Protein AF-A0A524A596-F1 (afdb_monomer_lite)

pLDDT: mean 74.84, std 16.74, range [33.5, 96.38]

Structure (mmCIF, N/CA/C/O backbone):
data_AF-A0A524A596-F1
#
_entry.id   AF-A0A524A596-F1
#
loop_
_atom_site.group_PDB
_atom_site.id
_atom_site.type_symbol
_atom_site.label_atom_id
_atom_site.label_alt_id
_atom_site.label_comp_id
_atom_site.label_asym_id
_atom_site.label_entity_id
_atom_site.label_seq_id
_atom_site.pdbx_PDB_ins_code
_atom_site.Cartn_x
_atom_site.Cartn_y
_atom_site.Cartn_z
_atom_site.occupancy
_atom_site.B_iso_or_equiv
_atom_site.auth_seq_id
_atom_site.auth_comp_id
_atom_site.auth_asym_id
_atom_site.auth_atom_id
_atom_site.pdbx_PDB_model_num
ATOM 1 N N . MET A 1 1 ? -16.974 -1.132 33.648 1.00 41.03 1 MET A N 1
ATOM 2 C CA . MET A 1 1 ? -16.640 -2.127 32.610 1.00 41.03 1 MET A CA 1
ATOM 3 C C . MET A 1 1 ? -16.505 -1.310 31.350 1.00 41.03 1 MET A C 1
ATOM 5 O O . MET A 1 1 ? -17.530 -0.871 30.839 1.00 41.03 1 MET A O 1
ATOM 9 N N . ASP A 1 2 ? -15.278 -0.965 30.970 1.00 55.78 2 ASP A N 1
ATOM 10 C CA . ASP A 1 2 ? -15.064 -0.046 29.853 1.00 55.78 2 ASP A CA 1
ATOM 11 C C . ASP A 1 2 ? -15.614 -0.683 28.584 1.00 55.78 2 ASP A C 1
ATOM 13 O O . ASP A 1 2 ? -15.343 -1.848 28.276 1.00 55.78 2 ASP A O 1
ATOM 17 N N . LYS A 1 3 ? -16.485 0.057 27.897 1.00 59.03 3 LYS A N 1
ATOM 18 C CA . LYS A 1 3 ? -16.998 -0.361 26.597 1.00 59.03 3 LYS A CA 1
ATOM 19 C C . LYS A 1 3 ? -15.804 -0.550 25.670 1.00 59.03 3 LYS A C 1
ATOM 21 O O . LYS A 1 3 ? -14.926 0.306 25.610 1.00 59.03 3 LYS A O 1
ATOM 26 N N . ALA A 1 4 ? -15.797 -1.653 24.927 1.00 63.72 4 ALA A N 1
ATOM 27 C CA . ALA A 1 4 ? -14.858 -1.819 23.830 1.00 63.72 4 ALA A CA 1
ATOM 28 C C . ALA A 1 4 ? -15.014 -0.628 22.872 1.00 63.72 4 ALA A C 1
ATOM 30 O O . ALA A 1 4 ? -16.099 -0.410 22.330 1.00 63.72 4 ALA A O 1
ATOM 31 N N . LYS A 1 5 ? -13.949 0.159 22.714 1.00 69.62 5 LYS A N 1
ATOM 32 C CA . LYS A 1 5 ? -13.883 1.256 21.748 1.00 69.62 5 LYS A CA 1
ATOM 33 C C . LYS A 1 5 ? -13.316 0.718 20.439 1.00 69.62 5 LYS A C 1
ATOM 35 O O . LYS A 1 5 ? -12.355 -0.050 20.453 1.00 69.62 5 LYS A O 1
ATOM 40 N N . ALA A 1 6 ? -13.907 1.113 19.316 1.00 78.69 6 ALA A N 1
ATOM 41 C CA . ALA A 1 6 ? -13.330 0.829 18.009 1.00 78.69 6 ALA A CA 1
ATOM 42 C C . ALA A 1 6 ? -12.032 1.632 17.842 1.00 78.69 6 ALA A C 1
ATOM 44 O O . ALA A 1 6 ? -12.002 2.818 18.158 1.00 78.69 6 ALA A O 1
ATOM 45 N N . LEU A 1 7 ? -10.963 0.999 17.360 1.00 84.38 7 LEU A N 1
ATOM 46 C CA . LEU A 1 7 ? -9.745 1.702 16.964 1.00 84.38 7 LEU A CA 1
ATOM 47 C C . LEU A 1 7 ? -9.787 1.902 15.453 1.00 84.38 7 LEU A C 1
ATOM 49 O O . LEU A 1 7 ? -9.818 0.931 14.700 1.00 84.38 7 LEU A O 1
ATOM 53 N N . ASN A 1 8 ? -9.771 3.157 15.026 1.00 83.44 8 ASN A N 1
ATOM 54 C CA . ASN A 1 8 ? -9.680 3.546 13.626 1.00 83.44 8 ASN A CA 1
ATOM 55 C C . ASN A 1 8 ? -8.350 4.256 13.400 1.00 83.44 8 ASN A C 1
ATOM 57 O O . ASN A 1 8 ? -7.882 4.987 14.269 1.00 83.44 8 ASN A O 1
ATOM 61 N N . TYR A 1 9 ? -7.743 4.074 12.235 1.00 89.38 9 TYR A N 1
ATOM 62 C CA . TYR A 1 9 ? -6.543 4.809 11.868 1.00 89.38 9 TYR A CA 1
ATOM 63 C C . TYR A 1 9 ? -6.614 5.258 10.415 1.00 89.38 9 TYR A C 1
ATOM 65 O O . TYR A 1 9 ? -7.192 4.585 9.561 1.00 89.38 9 TYR A O 1
ATOM 73 N N . HIS A 1 10 ? -6.022 6.411 10.145 1.00 87.50 10 HIS A N 1
ATOM 74 C CA . HIS A 1 10 ? -5.923 6.997 8.823 1.00 87.50 10 HIS A CA 1
ATOM 75 C C . HIS A 1 10 ? -4.534 7.601 8.675 1.00 87.50 10 HIS A C 1
ATOM 77 O O . HIS A 1 10 ? -4.133 8.417 9.494 1.00 87.50 10 HIS A O 1
ATOM 83 N N . TYR A 1 11 ? -3.793 7.174 7.659 1.00 89.81 11 TYR A N 1
ATOM 84 C CA . TYR A 1 11 ? -2.508 7.773 7.330 1.00 89.81 11 TYR A CA 1
ATOM 85 C C . TYR A 1 11 ? -2.680 8.653 6.098 1.00 89.81 11 TYR A C 1
ATOM 87 O O . TYR A 1 11 ? -2.938 8.134 5.006 1.00 89.81 11 TYR A O 1
ATOM 95 N N . ASP A 1 12 ? -2.546 9.957 6.306 1.00 86.94 12 ASP A N 1
ATOM 96 C CA . ASP A 1 12 ? -2.444 10.951 5.252 1.00 86.94 12 ASP A CA 1
ATOM 97 C C . ASP A 1 12 ? -0.991 11.004 4.771 1.00 86.94 12 ASP A C 1
ATOM 99 O O . ASP A 1 12 ? -0.079 11.328 5.530 1.00 86.94 12 ASP A O 1
ATOM 103 N N . ARG A 1 13 ? -0.766 10.623 3.511 1.00 83.12 13 ARG A N 1
ATOM 104 C CA . ARG A 1 13 ? 0.578 10.610 2.918 1.00 83.12 13 ARG A CA 1
ATOM 105 C C . ARG A 1 13 ? 1.025 11.963 2.405 1.00 83.12 13 ARG A C 1
ATOM 107 O O . ARG A 1 13 ? 2.225 12.137 2.239 1.00 83.12 13 ARG A O 1
ATOM 114 N N . GLU A 1 14 ? 0.090 12.847 2.081 1.00 80.50 14 GLU A N 1
ATOM 115 C CA . GLU A 1 14 ? 0.419 14.161 1.528 1.00 80.50 14 GLU A CA 1
ATOM 116 C C . GLU A 1 14 ? 0.985 15.045 2.636 1.00 80.50 14 GLU A C 1
ATOM 118 O O . GLU A 1 14 ? 2.025 15.671 2.458 1.00 80.50 14 GLU A O 1
ATOM 123 N N . GLU A 1 15 ? 0.362 14.984 3.811 1.00 78.12 15 GLU A N 1
ATOM 124 C CA . GLU A 1 15 ? 0.800 15.730 4.992 1.00 78.12 15 GLU A CA 1
ATOM 125 C C . GLU A 1 15 ? 1.799 14.944 5.868 1.00 78.12 15 GLU A C 1
ATOM 127 O O . GLU A 1 15 ? 2.353 15.482 6.822 1.00 78.12 15 GLU A O 1
ATOM 132 N N . ASP A 1 16 ? 2.032 13.663 5.560 1.00 86.06 16 ASP A N 1
ATOM 133 C CA . ASP A 1 16 ? 2.790 12.705 6.379 1.00 86.06 16 ASP A CA 1
ATOM 134 C C . ASP A 1 16 ? 2.289 12.600 7.835 1.00 86.06 16 ASP A C 1
ATOM 136 O O . ASP A 1 16 ? 3.056 12.592 8.805 1.00 86.06 16 ASP A O 1
ATOM 140 N N . ILE A 1 17 ? 0.965 12.495 7.989 1.00 87.88 17 ILE A N 1
ATOM 141 C CA . ILE A 1 17 ? 0.283 12.486 9.286 1.00 87.88 17 ILE A CA 1
ATOM 142 C C . ILE A 1 17 ? -0.484 11.181 9.498 1.00 87.88 17 ILE A C 1
ATOM 144 O O . ILE A 1 17 ? -1.406 10.839 8.756 1.00 87.88 17 ILE A O 1
ATOM 148 N N . LEU A 1 18 ? -0.168 10.462 10.577 1.00 88.75 18 LEU A N 1
ATOM 149 C CA . LEU A 1 18 ? -0.969 9.334 11.054 1.00 88.75 18 LEU A CA 1
ATOM 150 C C . LEU A 1 18 ? -1.982 9.803 12.102 1.00 88.75 18 LEU A C 1
ATOM 152 O O . LEU A 1 18 ? -1.609 10.202 13.201 1.00 88.75 18 LEU A O 1
ATOM 156 N N . TYR A 1 19 ? -3.265 9.650 11.800 1.00 86.38 19 TYR A N 1
ATOM 157 C CA . TYR A 1 19 ? -4.377 9.808 12.730 1.00 86.38 19 TYR A CA 1
ATOM 158 C C . TYR A 1 19 ? -4.774 8.452 13.311 1.00 86.38 19 TYR A C 1
ATOM 160 O O . TYR A 1 19 ? -5.035 7.505 12.570 1.00 86.38 19 TYR A O 1
ATOM 168 N N . VAL A 1 20 ? -4.891 8.363 14.632 1.00 90.12 20 VAL A N 1
ATOM 169 C CA . VAL A 1 20 ? -5.440 7.198 15.339 1.00 90.12 20 VAL A CA 1
ATOM 170 C C . VAL A 1 20 ? -6.583 7.662 16.225 1.00 90.12 20 VAL A C 1
ATOM 172 O O . VAL A 1 20 ? -6.391 8.527 17.075 1.00 90.12 20 VAL A O 1
ATOM 175 N N . THR A 1 21 ? -7.775 7.111 16.030 1.00 87.25 21 THR A N 1
ATOM 176 C CA . THR A 1 21 ? -9.010 7.437 16.756 1.00 87.25 21 THR A CA 1
ATOM 177 C C . THR A 1 21 ? -9.469 6.230 17.576 1.00 87.25 21 THR A C 1
ATOM 179 O O . THR A 1 21 ? -9.399 5.092 17.114 1.00 87.25 21 THR A O 1
ATOM 182 N N . LEU A 1 22 ? -9.950 6.483 18.790 1.00 86.19 22 LEU A N 1
ATOM 183 C CA . LEU A 1 22 ? -10.458 5.512 19.753 1.00 86.19 22 LEU A CA 1
ATOM 184 C C . LEU A 1 22 ? -11.923 5.841 20.078 1.00 86.19 22 LEU A C 1
ATOM 186 O O . LEU A 1 22 ? -12.212 6.751 20.853 1.00 86.19 22 LEU A O 1
ATOM 190 N N . GLY A 1 23 ? -12.845 5.060 19.522 1.00 80.19 23 GLY A N 1
ATOM 191 C CA . GLY A 1 23 ? -14.287 5.274 19.624 1.00 80.19 23 GLY A CA 1
ATOM 192 C C . GLY A 1 23 ? -14.811 6.274 18.592 1.00 80.19 23 GLY A C 1
ATOM 193 O O . GLY A 1 23 ? -14.157 6.535 17.584 1.00 80.19 23 GLY A O 1
ATOM 194 N N . ASP A 1 24 ? -15.993 6.818 18.869 1.00 67.75 24 ASP A N 1
ATOM 195 C CA . ASP A 1 24 ? -16.779 7.636 17.934 1.00 67.75 24 ASP A CA 1
ATOM 196 C C . ASP A 1 24 ? -16.845 9.117 18.365 1.00 67.75 24 ASP A C 1
ATOM 198 O O . ASP A 1 24 ? -17.850 9.783 18.141 1.00 67.75 24 ASP A O 1
ATOM 202 N N . SER A 1 25 ? -15.829 9.631 19.070 1.00 66.50 25 SER A N 1
ATOM 203 C CA . SER A 1 25 ? -15.899 11.001 19.600 1.00 66.50 25 SER A CA 1
ATOM 204 C C . SER A 1 25 ? -15.676 12.046 18.502 1.00 66.50 25 SER A C 1
ATOM 206 O O . SER A 1 25 ? -14.584 12.158 17.940 1.00 66.50 25 SER A O 1
ATOM 208 N N . ASP A 1 26 ? -16.724 12.828 18.235 1.00 59.44 26 ASP A N 1
ATOM 209 C CA . ASP A 1 26 ? -16.731 13.955 17.294 1.00 59.44 26 ASP A CA 1
ATOM 210 C C . ASP A 1 26 ? -16.177 15.256 17.914 1.00 59.44 26 ASP A C 1
ATOM 212 O O . ASP A 1 26 ? -15.970 16.244 17.209 1.00 59.44 26 ASP A O 1
ATOM 216 N N . SER A 1 27 ? -15.939 15.282 19.232 1.00 58.75 27 SER A N 1
ATOM 217 C CA . SER A 1 27 ? -15.466 16.459 19.973 1.00 58.75 27 SER A CA 1
ATOM 218 C C . SER A 1 27 ? -14.185 16.136 20.728 1.00 58.75 27 SER A C 1
ATOM 220 O O . SER A 1 27 ? -14.201 15.409 21.714 1.00 58.75 27 SER A O 1
ATOM 222 N N . ALA A 1 28 ? -13.063 16.700 20.282 1.00 73.88 28 ALA A N 1
ATOM 223 C CA . ALA A 1 28 ? -11.774 16.453 20.910 1.00 73.88 28 ALA A CA 1
ATOM 224 C C . ALA A 1 28 ? -10.944 17.729 21.054 1.00 73.88 28 ALA A C 1
ATOM 226 O O . ALA A 1 28 ? -10.767 18.488 20.100 1.00 73.88 28 ALA A O 1
ATOM 227 N N . LEU A 1 29 ? -10.379 17.924 22.243 1.00 74.75 29 LEU A N 1
ATOM 228 C CA . LEU A 1 29 ? -9.294 18.865 22.484 1.00 74.75 29 LEU A CA 1
ATOM 229 C C . LEU A 1 29 ? -7.967 18.199 22.126 1.00 74.75 29 LEU A C 1
ATOM 231 O O . LEU A 1 29 ? -7.702 17.067 22.525 1.00 74.75 29 LEU A O 1
ATOM 235 N N . CYS A 1 30 ? -7.134 18.907 21.369 1.00 77.81 30 CYS A N 1
ATOM 236 C CA . CYS A 1 30 ? -5.835 18.420 20.923 1.00 77.81 30 CYS A CA 1
ATOM 237 C C . CYS A 1 30 ? -4.724 19.018 21.793 1.00 77.81 30 CYS A C 1
ATOM 239 O O . CYS A 1 30 ? -4.645 20.237 21.940 1.00 77.81 30 CYS A O 1
ATOM 241 N N . ILE A 1 31 ? -3.873 18.164 22.357 1.00 75.31 31 ILE A N 1
ATOM 242 C CA . ILE A 1 31 ? -2.747 18.540 23.214 1.00 75.31 31 ILE A CA 1
ATOM 243 C C . ILE A 1 31 ? -1.466 17.998 22.586 1.00 75.31 31 ILE A C 1
ATOM 245 O O . ILE A 1 31 ? -1.314 16.789 22.430 1.00 75.31 31 ILE A O 1
ATOM 249 N N . GLU A 1 32 ? -0.530 18.878 22.246 1.00 77.12 32 GLU A N 1
ATOM 250 C CA . GLU A 1 32 ? 0.803 18.477 21.797 1.00 77.12 32 GLU A CA 1
ATOM 251 C C . GLU A 1 32 ? 1.644 18.011 22.996 1.00 77.12 32 GLU A C 1
ATOM 253 O O . GLU A 1 32 ? 1.767 18.722 23.992 1.00 77.12 32 GLU A O 1
ATOM 258 N N . GLN A 1 33 ? 2.197 16.800 22.911 1.00 65.12 33 GLN A N 1
ATOM 259 C CA . GLN A 1 33 ? 2.954 16.131 23.980 1.00 65.12 33 GLN A CA 1
ATOM 260 C C . GLN A 1 33 ? 4.469 16.095 23.705 1.00 65.12 33 GLN A C 1
ATOM 262 O O . GLN A 1 33 ? 5.175 15.336 24.355 1.00 65.12 33 GLN A O 1
ATOM 267 N N . GLU A 1 34 ? 4.957 16.951 22.797 1.00 67.56 34 GLU A N 1
ATOM 268 C CA . GLU A 1 34 ? 6.324 17.035 22.244 1.00 67.56 34 GLU A CA 1
ATOM 269 C C . GLU A 1 34 ? 6.570 16.196 20.981 1.00 67.56 34 GLU A C 1
ATOM 271 O O . GLU A 1 34 ? 5.946 15.162 20.734 1.00 67.56 34 GLU A O 1
ATOM 276 N N . ASN A 1 35 ? 7.525 16.666 20.169 1.00 71.69 35 ASN A N 1
ATOM 277 C CA . ASN A 1 35 ? 8.015 16.009 18.960 1.00 71.69 35 ASN A CA 1
ATOM 278 C C . ASN A 1 35 ? 6.886 15.556 18.024 1.00 71.69 35 ASN A C 1
ATOM 280 O O . ASN A 1 35 ? 6.855 14.386 17.656 1.00 71.69 35 ASN A O 1
ATOM 284 N N . GLY A 1 36 ? 5.958 16.439 17.645 1.00 74.38 36 GLY A N 1
ATOM 285 C CA . GLY A 1 36 ? 4.950 16.126 16.622 1.00 74.38 36 GLY A CA 1
ATOM 286 C C . GLY A 1 36 ? 3.975 15.004 17.000 1.00 74.38 36 GLY A C 1
ATOM 287 O O . GLY A 1 36 ? 3.314 14.451 16.121 1.00 74.38 36 GLY A O 1
ATOM 288 N N . PHE A 1 37 ? 3.886 14.650 18.287 1.00 83.00 37 PHE A N 1
ATOM 289 C CA . PHE A 1 37 ? 2.887 13.731 18.819 1.00 83.00 37 PHE A CA 1
ATOM 290 C C . PHE A 1 37 ? 1.788 14.522 19.525 1.00 83.00 37 PHE A C 1
ATOM 292 O O . PHE A 1 37 ? 2.038 15.228 20.505 1.00 83.00 37 PHE A O 1
ATOM 299 N N . LEU A 1 38 ? 0.557 14.401 19.036 1.00 85.25 38 LEU A N 1
ATOM 300 C CA . LEU A 1 38 ? -0.593 15.107 19.580 1.00 85.25 38 LEU A CA 1
ATOM 301 C C . LEU A 1 38 ? -1.592 14.104 20.136 1.00 85.25 38 LEU A C 1
ATOM 303 O O . LEU A 1 38 ? -1.930 13.131 19.474 1.00 85.25 38 LEU A O 1
ATOM 307 N N . VAL A 1 39 ? -2.098 14.348 21.336 1.00 85.88 39 VAL A N 1
ATOM 308 C CA . VAL A 1 39 ? -3.117 13.525 21.990 1.00 85.88 39 VAL A CA 1
ATOM 309 C C . VAL A 1 39 ? -4.451 14.250 21.930 1.00 85.88 39 VAL A C 1
ATOM 311 O O . VAL A 1 39 ? -4.539 15.443 22.208 1.00 85.88 39 VAL A O 1
ATOM 314 N N . ARG A 1 40 ? -5.500 13.518 21.566 1.00 84.75 40 ARG A N 1
ATOM 315 C CA . ARG A 1 40 ? -6.874 14.006 21.490 1.00 84.75 40 ARG A CA 1
ATOM 316 C C . ARG A 1 40 ? -7.656 13.493 22.692 1.00 84.75 40 ARG A C 1
ATOM 318 O O . ARG A 1 40 ? -7.694 12.283 22.924 1.00 84.75 40 ARG A O 1
ATOM 325 N N . ILE A 1 41 ? -8.266 14.407 23.436 1.00 81.50 41 ILE A N 1
ATOM 326 C CA . ILE A 1 41 ? -9.021 14.129 24.661 1.00 81.50 41 ILE A CA 1
ATOM 327 C C . ILE A 1 41 ? -10.453 14.634 24.490 1.00 81.50 41 ILE A C 1
ATOM 329 O O . ILE A 1 41 ? -10.659 15.744 24.000 1.00 81.50 41 ILE A O 1
ATOM 333 N N . ASP A 1 42 ? -11.428 13.824 24.885 1.00 82.88 42 ASP A N 1
ATOM 334 C CA . ASP A 1 42 ? -12.824 14.243 24.985 1.00 82.88 42 ASP A CA 1
ATOM 335 C C . ASP A 1 42 ? -12.975 15.262 26.131 1.00 82.88 42 ASP A C 1
ATOM 337 O O . ASP A 1 42 ? -12.657 14.926 27.274 1.00 82.88 42 ASP A O 1
ATOM 341 N N . PRO A 1 43 ? -13.431 16.499 25.871 1.00 75.50 43 PRO A N 1
ATOM 342 C CA . PRO A 1 43 ? -13.527 17.535 26.898 1.00 75.50 43 PRO A CA 1
ATOM 343 C C . PRO A 1 43 ? -14.608 17.271 27.953 1.00 75.50 43 PRO A C 1
ATOM 345 O O . PRO A 1 43 ? -14.594 17.921 28.997 1.00 75.50 43 PRO A O 1
ATOM 348 N N . GLU A 1 44 ? -15.572 16.387 27.684 1.00 81.75 44 GLU A N 1
ATOM 349 C CA . GLU A 1 44 ? -16.645 16.078 28.631 1.00 81.75 44 GLU A CA 1
ATOM 350 C C . GLU A 1 44 ? -16.261 14.933 29.567 1.00 81.75 44 GLU A C 1
ATOM 352 O O . GLU A 1 44 ? -16.632 14.948 30.743 1.00 81.75 44 GLU A O 1
ATOM 357 N N . SER A 1 45 ? -15.531 13.938 29.056 1.00 81.44 45 SER A N 1
ATOM 358 C CA . SER A 1 45 ? -15.181 12.735 29.817 1.00 81.44 45 SER A CA 1
ATOM 359 C C . SER A 1 45 ? -13.717 12.659 30.256 1.00 81.44 45 SER A C 1
ATOM 361 O O . SER A 1 45 ? -13.364 11.709 30.954 1.00 81.44 45 SER A O 1
ATOM 363 N N . ASP A 1 46 ? -12.865 13.597 29.829 1.00 77.06 46 ASP A N 1
ATOM 364 C CA . ASP A 1 46 ? -11.401 13.575 29.996 1.00 77.06 46 ASP A CA 1
ATOM 365 C C . ASP A 1 46 ? -10.734 12.291 29.453 1.00 77.06 46 ASP A C 1
ATOM 367 O O . ASP A 1 46 ? -9.605 11.939 29.807 1.00 77.06 46 ASP A O 1
ATOM 371 N N . GLU A 1 47 ? -11.420 11.559 28.569 1.00 81.44 47 GLU A N 1
ATOM 372 C CA . GLU A 1 47 ? -10.906 10.306 28.022 1.00 81.44 47 GLU A CA 1
ATOM 373 C C . GLU A 1 47 ? -10.067 10.561 26.772 1.00 81.44 47 GLU A C 1
ATOM 375 O O . GLU A 1 47 ? -10.419 11.372 25.918 1.00 81.44 47 GLU A O 1
ATOM 380 N N . ILE A 1 48 ? -8.986 9.798 26.603 1.00 83.25 48 ILE A N 1
ATOM 381 C CA . ILE A 1 48 ? -8.242 9.799 25.342 1.00 83.25 48 ILE A CA 1
ATOM 382 C C . ILE A 1 48 ? -9.130 9.193 24.251 1.00 83.25 48 ILE A C 1
ATOM 384 O O . ILE A 1 48 ? -9.564 8.039 24.338 1.00 83.25 48 ILE A O 1
ATOM 388 N N . VAL A 1 49 ? -9.359 9.975 23.201 1.00 86.75 49 VAL A N 1
ATOM 389 C CA . VAL A 1 49 ? -10.137 9.599 22.012 1.00 86.75 49 VAL A CA 1
ATOM 390 C C . VAL A 1 49 ? -9.262 9.434 20.780 1.00 86.75 49 VAL A C 1
ATOM 392 O O . VAL A 1 49 ? -9.745 9.056 19.717 1.00 86.75 49 VAL A O 1
ATOM 395 N N . GLY A 1 50 ? -7.959 9.680 20.896 1.00 86.19 50 GLY A N 1
ATOM 396 C CA . GLY A 1 50 ? -7.021 9.397 19.826 1.00 86.19 50 GLY A CA 1
ATOM 397 C C . GLY A 1 50 ? -5.684 10.096 19.977 1.00 86.19 50 GLY A C 1
ATOM 398 O O . GLY A 1 50 ? -5.420 10.780 20.961 1.00 86.19 50 GLY A O 1
ATOM 399 N N . PHE A 1 51 ? -4.851 9.948 18.960 1.00 88.50 51 PHE A N 1
ATOM 400 C CA . PHE A 1 51 ? -3.611 10.690 18.811 1.00 88.50 51 PHE A CA 1
ATOM 401 C C . PHE A 1 51 ? -3.285 10.912 17.332 1.00 88.50 51 PHE A C 1
ATOM 403 O O . PHE A 1 51 ? -3.865 10.269 16.455 1.00 88.50 51 PHE A O 1
ATOM 410 N N . THR A 1 52 ? -2.372 11.838 17.080 1.00 86.75 52 THR A N 1
ATOM 411 C CA . THR A 1 52 ? -1.866 12.215 15.765 1.00 86.75 52 THR A CA 1
ATOM 412 C C . THR A 1 52 ? -0.342 12.187 15.805 1.00 86.75 52 THR A C 1
ATOM 414 O O . THR A 1 52 ? 0.256 12.683 16.760 1.00 86.75 52 THR A O 1
ATOM 417 N N . VAL A 1 53 ? 0.282 11.609 14.782 1.00 88.56 53 VAL A N 1
ATOM 418 C CA . VAL A 1 53 ? 1.740 11.569 14.613 1.00 88.56 53 VAL A CA 1
ATOM 419 C C . VAL A 1 53 ? 2.096 12.321 13.337 1.00 88.56 53 VAL A C 1
ATOM 421 O O . VAL A 1 53 ? 1.700 11.889 12.260 1.00 88.56 53 VAL A O 1
ATOM 424 N N . ILE A 1 54 ? 2.818 13.430 13.468 1.00 84.56 54 ILE A N 1
ATOM 425 C CA . ILE A 1 54 ? 3.377 14.222 12.359 1.00 84.56 54 ILE A CA 1
ATOM 426 C C . ILE A 1 54 ? 4.728 13.626 11.946 1.00 84.56 54 ILE A C 1
ATOM 428 O O . ILE A 1 54 ? 5.389 13.019 12.786 1.00 84.56 54 ILE A O 1
ATOM 432 N N . ASP A 1 55 ? 5.155 13.791 10.693 1.00 85.44 55 ASP A N 1
ATOM 433 C CA . ASP A 1 55 ? 6.383 13.198 10.133 1.00 85.44 55 ASP A CA 1
ATOM 434 C C . ASP A 1 55 ? 6.411 11.669 10.312 1.00 85.44 55 ASP A C 1
ATOM 436 O O . ASP A 1 55 ? 7.422 11.069 10.706 1.00 85.44 55 ASP A O 1
ATOM 440 N N . PHE A 1 56 ? 5.251 11.025 10.140 1.00 86.44 56 PHE A N 1
ATOM 441 C CA . PHE A 1 56 ? 5.080 9.616 10.479 1.00 86.44 56 PHE A CA 1
ATOM 442 C C . PHE A 1 56 ? 6.051 8.718 9.707 1.00 86.44 56 PHE A C 1
ATOM 444 O O . PHE A 1 56 ? 6.617 7.793 10.295 1.00 86.44 56 PHE A O 1
ATOM 451 N N . SER A 1 57 ? 6.284 8.991 8.423 1.00 82.94 57 SER A N 1
ATOM 452 C CA . SER A 1 57 ? 7.187 8.208 7.579 1.00 82.94 57 SER A CA 1
ATOM 453 C C . SER A 1 57 ? 8.626 8.217 8.102 1.00 82.94 57 SER A C 1
ATOM 455 O O . SER A 1 57 ? 9.240 7.155 8.240 1.00 82.94 57 SER A O 1
ATOM 457 N N . GLN A 1 58 ? 9.139 9.393 8.474 1.00 78.25 58 GLN A N 1
ATOM 458 C CA . GLN A 1 58 ? 10.473 9.553 9.044 1.00 78.25 58 GLN A CA 1
ATOM 459 C C . GLN A 1 58 ? 10.562 8.866 10.409 1.00 78.25 58 GLN A C 1
ATOM 461 O O . GLN A 1 58 ? 11.492 8.108 10.669 1.00 78.25 58 GLN A O 1
ATOM 466 N N . ARG A 1 59 ? 9.553 9.035 11.268 1.00 74.06 59 ARG A N 1
ATOM 467 C CA . ARG A 1 59 ? 9.535 8.425 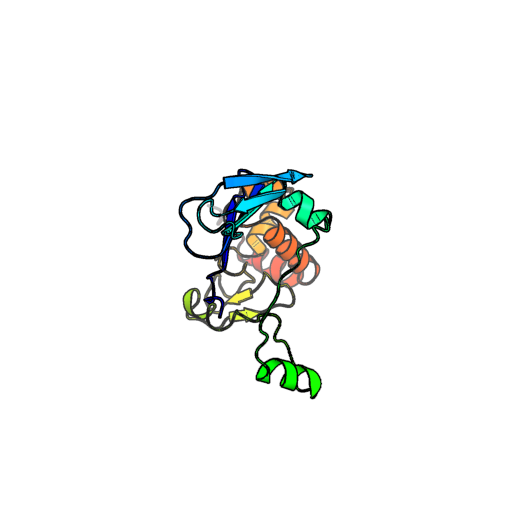12.609 1.00 74.06 59 ARG A CA 1
ATOM 468 C C . ARG A 1 59 ? 9.428 6.909 12.578 1.00 74.06 59 ARG A C 1
ATOM 470 O O . ARG A 1 59 ? 10.014 6.235 13.429 1.00 74.06 59 ARG A O 1
ATOM 477 N N . ALA A 1 60 ? 8.693 6.374 11.606 1.00 72.06 60 ALA A N 1
ATOM 478 C CA . ALA A 1 60 ? 8.611 4.943 11.356 1.00 72.06 60 ALA A CA 1
ATOM 479 C C . ALA A 1 60 ? 9.966 4.380 10.896 1.00 72.06 60 ALA A C 1
ATOM 481 O O . ALA A 1 60 ? 10.336 3.282 11.318 1.00 72.06 60 ALA A O 1
ATOM 482 N N . ALA A 1 61 ? 10.723 5.138 10.093 1.00 74.69 61 ALA A N 1
ATOM 483 C CA . ALA A 1 61 ? 12.077 4.774 9.676 1.00 74.69 61 ALA A CA 1
ATOM 484 C C . ALA A 1 61 ? 13.088 4.852 10.838 1.00 74.69 61 ALA A C 1
ATOM 486 O O . ALA A 1 61 ? 13.860 3.915 11.048 1.00 74.69 61 ALA A O 1
ATOM 487 N N . ASP A 1 62 ? 13.023 5.912 11.645 1.00 70.44 62 ASP A N 1
ATOM 488 C CA . ASP A 1 62 ? 13.962 6.191 12.740 1.00 70.44 62 ASP A CA 1
ATOM 489 C C . ASP A 1 62 ? 13.684 5.384 14.022 1.00 70.44 62 ASP A C 1
ATOM 491 O O . ASP A 1 62 ? 14.455 5.444 14.981 1.00 70.44 62 ASP A O 1
ATOM 495 N N . ARG A 1 63 ? 12.592 4.601 14.056 1.00 65.69 63 ARG A N 1
ATOM 496 C CA . ARG A 1 63 ? 12.140 3.826 15.228 1.00 65.69 63 ARG A CA 1
ATOM 497 C C . ARG A 1 63 ? 12.028 4.680 16.497 1.00 65.69 63 ARG A C 1
ATOM 499 O O . ARG A 1 63 ? 12.434 4.255 17.582 1.00 65.69 63 ARG A O 1
ATOM 506 N N . VAL A 1 64 ? 11.463 5.880 16.370 1.00 62.41 64 VAL A N 1
ATOM 507 C CA . VAL A 1 64 ? 11.239 6.773 17.516 1.00 62.41 64 VAL A CA 1
ATOM 508 C C . VAL A 1 64 ? 10.324 6.082 18.533 1.00 62.41 64 VAL A C 1
ATOM 510 O O . VAL A 1 64 ? 9.227 5.636 18.202 1.00 62.41 64 VAL A O 1
ATOM 513 N N . VAL A 1 65 ? 10.784 5.973 19.783 1.00 60.88 65 VAL A N 1
ATOM 514 C CA . VAL A 1 65 ? 10.026 5.327 20.864 1.00 60.88 65 VAL A CA 1
ATOM 515 C C . VAL A 1 65 ? 9.154 6.363 21.564 1.00 60.88 65 VAL A C 1
ATOM 517 O O . VAL A 1 65 ? 9.659 7.205 22.303 1.00 60.88 65 VAL A O 1
ATOM 520 N N . THR A 1 66 ? 7.839 6.252 21.390 1.00 58.00 66 THR A N 1
ATOM 521 C CA . THR A 1 66 ? 6.853 7.010 22.170 1.00 58.00 66 THR A CA 1
ATOM 522 C C . THR A 1 66 ? 6.263 6.093 23.247 1.00 58.00 66 THR A C 1
ATOM 524 O O . THR A 1 66 ? 5.640 5.085 22.902 1.00 58.00 66 THR A O 1
ATOM 527 N N . PRO A 1 67 ? 6.456 6.372 24.551 1.00 54.03 67 PRO A N 1
ATOM 528 C CA . PRO A 1 67 ? 5.941 5.515 25.613 1.00 54.03 67 PRO A CA 1
ATOM 529 C C . PRO A 1 67 ? 4.413 5.632 25.703 1.00 54.03 67 PRO A C 1
ATOM 531 O O . PRO A 1 67 ? 3.881 6.603 26.232 1.00 54.03 67 PRO A O 1
ATOM 534 N N . VAL A 1 68 ? 3.704 4.617 25.204 1.00 61.22 68 VAL A N 1
ATOM 535 C CA . VAL A 1 68 ? 2.246 4.487 25.329 1.00 61.22 68 VAL A CA 1
ATOM 536 C C . VAL A 1 68 ? 1.932 3.352 26.299 1.00 61.22 68 VAL A C 1
ATOM 538 O O . VAL A 1 68 ? 2.319 2.206 26.071 1.00 61.22 68 VAL A O 1
ATOM 541 N N . TYR A 1 69 ? 1.210 3.658 27.377 1.00 56.47 69 TYR A N 1
ATOM 542 C CA . TYR A 1 69 ? 0.693 2.651 28.304 1.00 56.47 69 TYR A CA 1
ATOM 543 C C . TYR A 1 69 ? -0.763 2.355 27.959 1.00 56.47 69 TYR A C 1
ATOM 545 O O . TYR A 1 69 ? -1.608 3.245 28.001 1.00 56.47 69 TYR A O 1
ATOM 553 N N . ALA A 1 70 ? -1.059 1.101 27.624 1.00 58.47 70 ALA A N 1
ATOM 554 C CA . ALA A 1 70 ? -2.409 0.653 27.314 1.00 58.47 70 ALA A CA 1
ATOM 555 C C . ALA A 1 70 ? -2.723 -0.646 28.057 1.00 58.47 70 ALA A C 1
ATOM 557 O O . ALA A 1 70 ? -1.886 -1.547 28.160 1.00 58.47 70 ALA A O 1
ATOM 558 N N . GLN A 1 71 ? -3.944 -0.738 28.580 1.00 52.53 71 GLN A N 1
ATOM 559 C CA . GLN A 1 71 ? -4.437 -1.941 29.232 1.00 52.53 71 GLN A CA 1
ATOM 560 C C . GLN A 1 71 ? -5.265 -2.749 28.235 1.00 52.53 71 GLN A C 1
ATOM 562 O O . GLN A 1 71 ? -6.316 -2.312 27.776 1.00 52.53 71 GLN A O 1
ATOM 567 N N . PHE A 1 72 ? -4.792 -3.951 27.914 1.00 57.50 72 PHE A N 1
ATOM 568 C CA . PHE A 1 72 ? -5.480 -4.856 27.001 1.00 57.50 72 PHE A CA 1
ATOM 569 C C . PHE A 1 72 ? -6.116 -6.009 27.771 1.00 57.50 72 PHE A C 1
ATOM 571 O O . PHE A 1 72 ? -5.492 -6.608 28.649 1.00 57.50 72 PHE A O 1
ATOM 578 N N . THR A 1 73 ? -7.345 -6.368 27.399 1.00 59.25 73 THR A N 1
ATOM 579 C CA . THR A 1 73 ? -7.915 -7.664 27.780 1.00 59.25 73 THR A CA 1
ATOM 580 C C . THR A 1 73 ? -7.586 -8.657 26.681 1.00 59.25 73 THR A C 1
ATOM 582 O O . THR A 1 73 ? -8.183 -8.631 25.609 1.00 59.25 73 THR A O 1
ATOM 585 N N . LEU A 1 74 ? -6.612 -9.522 26.944 1.00 65.81 74 LEU A N 1
ATOM 586 C CA . LEU A 1 74 ? -6.208 -10.554 25.997 1.00 65.81 74 LEU A CA 1
ATOM 587 C C . LEU A 1 74 ? -7.127 -11.779 26.129 1.00 65.81 74 LEU A C 1
ATOM 589 O O . LEU A 1 74 ? -7.378 -12.229 27.256 1.00 65.81 74 LEU A O 1
ATOM 593 N N . PRO A 1 75 ? -7.617 -12.362 25.021 1.00 71.31 75 PRO A N 1
ATOM 594 C CA . PRO A 1 75 ? -8.414 -13.579 25.078 1.00 71.31 75 PRO A CA 1
ATOM 595 C C . PRO A 1 75 ? -7.605 -14.723 25.705 1.00 71.31 75 PRO A C 1
ATOM 597 O O . PRO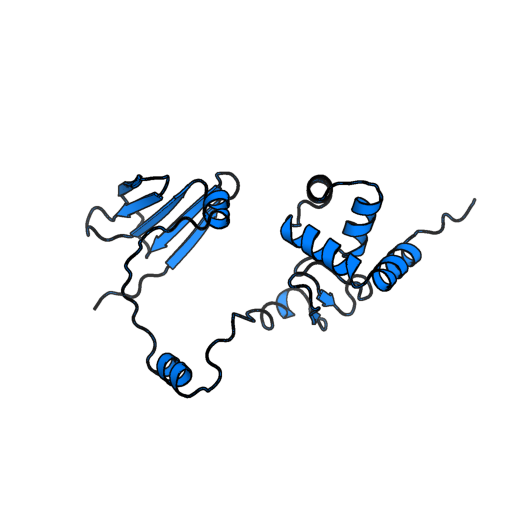 A 1 75 ? -6.614 -15.197 25.151 1.00 71.31 75 PRO A O 1
ATOM 600 N N . GLN A 1 76 ? -8.041 -15.215 26.868 1.00 73.81 76 GLN A N 1
ATOM 601 C CA . GLN A 1 76 ? -7.314 -16.248 27.629 1.00 73.81 76 GLN A CA 1
ATOM 602 C C . GLN A 1 76 ? -7.066 -17.530 26.813 1.00 73.81 76 GLN A C 1
ATOM 604 O O . GLN A 1 76 ? -6.041 -18.189 26.963 1.00 73.81 76 GLN A O 1
ATOM 609 N N . LYS A 1 77 ? -7.977 -17.849 25.887 1.00 66.50 77 LYS A N 1
ATOM 610 C CA . LYS A 1 77 ? -7.869 -18.986 24.963 1.00 66.50 77 LYS A CA 1
ATOM 611 C C . LYS A 1 77 ? -6.687 -18.861 23.991 1.00 66.50 77 LYS A C 1
ATOM 613 O O . LYS A 1 77 ? -6.100 -19.874 23.623 1.00 66.50 77 LYS A O 1
ATOM 618 N N . GLU A 1 78 ? -6.335 -17.647 23.577 1.00 59.62 78 GLU A N 1
ATOM 619 C CA . GLU A 1 78 ? -5.196 -17.375 22.688 1.00 59.62 78 GLU A CA 1
ATOM 620 C C . GLU A 1 78 ? -3.884 -17.367 23.473 1.00 59.62 78 GLU A C 1
ATOM 622 O O . GLU A 1 78 ? -2.911 -17.990 23.053 1.00 59.62 78 GLU A O 1
ATOM 627 N N . LEU A 1 79 ? -3.895 -16.792 24.679 1.00 63.53 79 LEU A N 1
ATOM 628 C CA . LEU A 1 79 ? -2.770 -16.862 25.616 1.00 63.53 79 LEU A CA 1
ATOM 629 C C . LEU A 1 79 ? -2.400 -18.296 26.011 1.00 63.53 79 LEU A C 1
ATOM 631 O O . LEU A 1 79 ? -1.230 -18.601 26.232 1.00 63.53 79 LEU A O 1
ATOM 635 N N . GLN A 1 80 ? -3.381 -19.190 26.111 1.00 64.06 80 GLN A N 1
ATOM 636 C CA . GLN A 1 80 ? -3.123 -20.587 26.435 1.00 64.06 80 GLN A CA 1
ATOM 637 C C . GLN A 1 80 ? -2.523 -21.361 25.252 1.00 64.06 80 GLN A C 1
ATOM 639 O O . GLN A 1 80 ? -1.582 -22.126 25.446 1.00 64.06 80 GLN A O 1
ATOM 644 N N . ARG A 1 81 ? -2.972 -21.084 24.021 1.00 57.84 81 ARG A N 1
ATOM 645 C CA . ARG A 1 81 ? -2.349 -21.614 22.793 1.00 57.84 81 ARG A CA 1
ATOM 646 C C . ARG A 1 81 ? -0.888 -21.168 22.669 1.00 57.84 81 ARG A C 1
ATOM 648 O O . ARG A 1 81 ? -0.032 -22.003 22.399 1.00 57.84 81 ARG A O 1
ATOM 655 N N . LEU A 1 82 ? -0.612 -19.899 23.002 1.00 59.38 82 LEU A N 1
ATOM 656 C CA . LEU A 1 82 ? 0.737 -19.322 23.108 1.00 59.38 82 LEU A CA 1
ATOM 657 C C . LEU A 1 82 ? 1.684 -20.125 24.004 1.00 59.38 82 LEU A C 1
ATOM 659 O O . LEU A 1 82 ? 2.851 -20.319 23.674 1.00 59.38 82 LEU A O 1
ATOM 663 N N . ARG A 1 83 ? 1.178 -20.608 25.138 1.00 64.75 83 ARG A N 1
ATOM 664 C CA . ARG A 1 83 ? 1.976 -21.291 26.164 1.00 64.75 83 ARG A CA 1
ATOM 665 C C . ARG A 1 83 ? 2.207 -22.776 25.887 1.00 64.75 83 ARG A C 1
ATOM 667 O O . ARG A 1 83 ? 3.178 -23.332 26.384 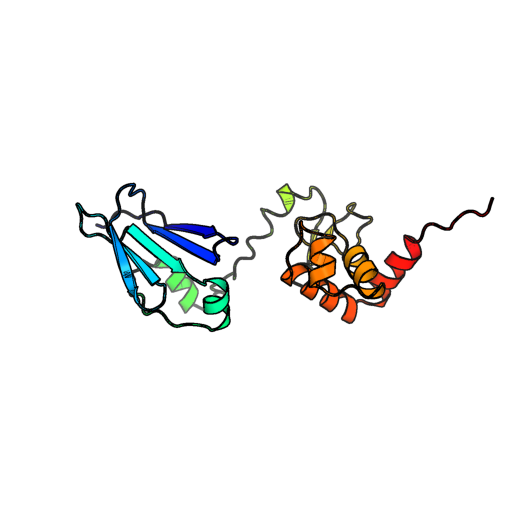1.00 64.75 83 ARG A O 1
ATOM 674 N N . GLU A 1 84 ? 1.333 -23.421 25.120 1.00 69.25 84 GLU A N 1
ATOM 675 C CA . GLU A 1 84 ? 1.363 -24.871 24.872 1.00 69.25 84 GLU A CA 1
ATOM 676 C C . GLU A 1 84 ? 2.256 -25.277 23.684 1.00 69.25 84 GLU A C 1
ATOM 678 O O . GLU A 1 84 ? 2.249 -26.439 23.281 1.00 69.25 84 GLU A O 1
ATOM 683 N N . GLY A 1 85 ? 3.006 -24.340 23.089 1.00 52.97 85 GLY A N 1
ATOM 684 C CA . GLY A 1 85 ? 3.843 -24.604 21.908 1.00 52.97 85 GLY A CA 1
ATOM 685 C C . GLY A 1 85 ? 3.043 -25.027 20.670 1.00 52.97 85 GLY A C 1
ATOM 686 O O . GLY A 1 85 ? 3.616 -25.418 19.657 1.00 52.97 85 GLY A O 1
ATOM 687 N N . ARG A 1 86 ? 1.709 -24.951 20.739 1.00 47.94 86 ARG A N 1
ATOM 688 C CA . ARG A 1 86 ? 0.830 -25.030 19.579 1.00 47.94 86 ARG A CA 1
ATOM 689 C C . ARG A 1 86 ? 0.893 -23.677 18.897 1.00 47.94 86 ARG A C 1
ATOM 691 O O . ARG A 1 86 ? 0.202 -22.764 19.337 1.00 47.94 86 ARG A O 1
ATOM 698 N N . GLU A 1 87 ? 1.772 -23.603 17.895 1.00 40.84 87 GLU A N 1
ATOM 699 C CA . GLU A 1 87 ? 1.903 -22.552 16.871 1.00 40.84 87 GLU A CA 1
ATOM 700 C C . GLU A 1 87 ? 0.990 -21.353 17.120 1.00 40.84 87 GLU A C 1
ATOM 702 O O . GLU A 1 87 ? -0.178 -21.334 16.711 1.00 40.84 87 GLU A O 1
ATOM 707 N N . PRO A 1 88 ? 1.491 -20.367 17.864 1.00 36.34 88 PRO A N 1
ATOM 708 C CA . PRO A 1 88 ? 0.707 -19.223 18.216 1.00 36.34 88 PRO A CA 1
ATOM 709 C C . PRO A 1 88 ? 1.340 -17.996 17.575 1.00 36.34 88 PRO A C 1
ATOM 711 O O . PRO A 1 88 ? 2.255 -17.395 18.125 1.00 36.34 88 PRO A O 1
ATOM 714 N N . TYR A 1 89 ? 0.832 -17.728 16.377 1.00 34.81 89 TYR A N 1
ATOM 715 C CA . TYR A 1 89 ? 0.721 -16.486 15.612 1.00 34.81 89 TYR A CA 1
ATOM 716 C C . TYR A 1 89 ? 0.953 -16.838 14.145 1.00 34.81 89 TYR A C 1
ATOM 718 O O . TYR A 1 89 ? 2.082 -16.910 13.674 1.00 34.81 89 TYR A O 1
ATOM 726 N N . THR A 1 90 ? -0.136 -16.967 13.392 1.00 34.88 90 THR A N 1
ATOM 727 C CA . THR A 1 90 ? -0.104 -16.513 12.005 1.00 34.88 90 THR A CA 1
ATOM 728 C C . THR A 1 90 ? 0.179 -15.012 12.092 1.00 34.88 90 THR A C 1
ATOM 730 O O . THR A 1 90 ? -0.710 -14.231 12.435 1.00 34.88 90 THR A O 1
ATOM 733 N N . VAL A 1 91 ? 1.427 -14.590 11.847 1.00 33.50 91 VAL A N 1
ATOM 734 C CA . VAL A 1 91 ? 1.651 -13.295 11.180 1.00 33.50 91 VAL A CA 1
ATOM 735 C C . VAL A 1 91 ? 0.650 -13.297 10.043 1.00 33.50 91 VAL A C 1
ATOM 737 O O . VAL A 1 91 ? 0.646 -14.275 9.309 1.00 33.50 91 VAL A O 1
ATOM 740 N N . LEU A 1 92 ? -0.259 -12.324 10.001 1.00 33.81 92 LEU A N 1
ATOM 741 C CA . LEU A 1 92 ? -1.381 -12.304 9.070 1.00 33.81 92 LEU A CA 1
ATOM 742 C C . LEU A 1 92 ? -0.927 -12.661 7.643 1.00 33.81 92 LEU A C 1
ATOM 744 O O . LEU A 1 92 ? -0.637 -11.779 6.846 1.00 33.81 92 LEU A O 1
ATOM 748 N N . GLU A 1 93 ? -1.025 -13.940 7.289 1.00 33.84 93 GLU A N 1
ATOM 749 C CA . GLU A 1 93 ? -1.568 -14.384 6.018 1.00 33.84 93 GLU A CA 1
ATOM 750 C C . GLU A 1 93 ? -3.061 -14.032 6.056 1.00 33.84 93 GLU A C 1
ATOM 752 O O . GLU A 1 93 ? -3.957 -14.871 6.114 1.00 33.84 93 GLU A O 1
ATOM 757 N N . ALA A 1 94 ? -3.344 -12.730 6.092 1.00 34.72 94 ALA A N 1
ATOM 758 C CA . ALA A 1 94 ? -4.626 -12.184 5.694 1.00 34.72 94 ALA A CA 1
ATOM 759 C C . ALA A 1 94 ? -4.612 -12.066 4.170 1.00 34.72 94 ALA A C 1
ATOM 761 O O . ALA A 1 94 ? -4.750 -10.971 3.638 1.00 34.72 94 ALA A O 1
ATOM 762 N N . GLU A 1 95 ? -4.378 -13.169 3.460 1.00 41.44 95 GLU A N 1
ATOM 763 C CA . GLU A 1 95 ? -4.167 -13.098 2.013 1.00 41.44 95 GLU A CA 1
ATOM 764 C C . GLU A 1 95 ? -5.068 -14.047 1.215 1.00 41.44 95 GLU A C 1
ATOM 766 O O . GLU A 1 95 ? -5.571 -13.634 0.174 1.00 41.44 95 GLU A O 1
ATOM 771 N N . ASP A 1 96 ? -5.474 -15.204 1.747 1.00 36.28 96 ASP A N 1
ATOM 772 C CA . ASP A 1 96 ? -6.252 -16.169 0.946 1.00 36.28 96 ASP A CA 1
ATOM 773 C C . ASP A 1 96 ? -7.717 -15.769 0.667 1.00 36.28 96 ASP A C 1
ATOM 775 O O . ASP A 1 96 ? -8.294 -16.154 -0.354 1.00 36.28 96 ASP A O 1
ATOM 779 N N . ALA A 1 97 ? -8.355 -14.973 1.535 1.00 37.00 97 ALA A N 1
ATOM 780 C CA . ALA A 1 97 ? -9.744 -14.534 1.324 1.00 37.00 97 ALA A CA 1
ATOM 781 C C . ALA A 1 97 ? -9.860 -13.234 0.501 1.00 37.00 97 ALA A C 1
ATOM 783 O O . ALA A 1 97 ? -10.903 -12.973 -0.104 1.00 37.00 97 ALA A O 1
ATOM 784 N N . ALA A 1 98 ? -8.802 -12.416 0.475 1.00 38.97 98 ALA A N 1
ATOM 785 C CA . ALA A 1 98 ? -8.728 -11.215 -0.355 1.00 38.97 98 ALA A CA 1
ATOM 786 C C . ALA A 1 98 ? -8.283 -11.547 -1.790 1.00 38.97 98 ALA A C 1
ATOM 788 O O . ALA A 1 98 ? -8.757 -10.897 -2.728 1.00 38.97 98 ALA A O 1
ATOM 789 N N . ASP A 1 99 ? -7.469 -12.599 -1.962 1.00 40.03 99 ASP A N 1
ATOM 790 C CA . ASP A 1 99 ? -6.958 -13.048 -3.261 1.00 40.03 99 ASP A CA 1
ATOM 791 C C . ASP A 1 99 ? -8.084 -13.365 -4.261 1.00 40.03 99 ASP A C 1
ATOM 793 O O . ASP A 1 99 ? -8.084 -12.888 -5.401 1.00 40.03 99 ASP A O 1
ATOM 797 N N . GLN A 1 100 ? -9.136 -14.057 -3.804 1.00 42.03 100 GLN A N 1
ATOM 798 C CA . GLN A 1 100 ? -10.279 -14.442 -4.649 1.00 42.03 100 GLN A CA 1
ATOM 799 C C . GLN A 1 100 ? -11.124 -13.256 -5.144 1.00 42.03 100 GLN A C 1
ATOM 801 O O . GLN A 1 100 ? -11.905 -13.399 -6.091 1.00 42.03 100 GLN A O 1
ATOM 806 N N . ARG A 1 101 ? -11.017 -12.082 -4.505 1.00 45.34 101 ARG A N 1
ATOM 807 C CA . ARG A 1 101 ? -11.834 -10.908 -4.851 1.00 45.34 101 ARG A CA 1
ATOM 808 C C . ARG A 1 101 ? -11.253 -10.122 -6.028 1.00 45.34 101 ARG A C 1
ATOM 810 O O . ARG A 1 101 ? -12.021 -9.483 -6.746 1.00 45.34 101 ARG A O 1
ATOM 817 N N . PHE A 1 102 ? -9.935 -10.190 -6.235 1.00 47.72 102 PHE A N 1
ATOM 818 C CA . PHE A 1 102 ? -9.238 -9.548 -7.357 1.00 47.72 102 PHE A CA 1
ATOM 819 C C . PHE A 1 102 ? -8.966 -10.526 -8.509 1.00 47.72 102 PHE A C 1
ATOM 821 O O . PHE A 1 102 ? -9.089 -10.152 -9.679 1.00 47.72 102 PHE A O 1
ATOM 828 N N . TYR A 1 103 ? -8.673 -11.791 -8.193 1.00 53.25 103 TYR A N 1
ATOM 829 C CA . TYR A 1 103 ? -8.366 -12.825 -9.174 1.00 53.25 103 TYR A CA 1
ATOM 830 C C . TYR A 1 103 ? -9.300 -14.026 -8.993 1.00 53.25 103 TYR A C 1
ATOM 832 O O . TYR A 1 103 ? -9.289 -14.702 -7.975 1.00 53.25 103 TYR A O 1
ATOM 840 N N . LYS A 1 104 ? -10.106 -14.334 -10.017 1.00 63.62 104 LYS A N 1
ATOM 841 C CA . LYS A 1 104 ? -10.890 -15.587 -10.059 1.00 63.62 104 LYS A CA 1
ATOM 842 C C . LYS A 1 104 ? -10.020 -16.828 -10.323 1.00 63.62 104 LYS A C 1
ATOM 844 O O . LYS A 1 104 ? -10.537 -17.941 -10.297 1.00 63.62 104 LYS A O 1
ATOM 849 N N . SER A 1 105 ? -8.743 -16.625 -10.639 1.00 70.94 105 SER A N 1
ATOM 850 C CA . SER A 1 105 ? -7.780 -17.647 -11.051 1.00 70.94 105 SER A CA 1
ATOM 851 C C . SER A 1 105 ? -6.862 -18.059 -9.902 1.00 70.94 105 SER A C 1
ATOM 853 O O . SER A 1 105 ? -6.777 -17.365 -8.892 1.00 70.94 105 SER A O 1
ATOM 855 N N . LYS A 1 106 ? -6.124 -19.159 -10.083 1.00 78.69 106 LYS A N 1
ATOM 856 C CA . LYS A 1 106 ? -5.103 -19.607 -9.133 1.00 78.69 106 LYS A CA 1
ATOM 857 C C . LYS A 1 106 ? -3.983 -18.564 -9.015 1.00 78.69 106 LYS A C 1
ATOM 859 O O . LYS A 1 106 ? -3.381 -18.194 -10.025 1.00 78.69 106 LYS A O 1
ATOM 864 N N . VAL A 1 107 ? -3.725 -18.119 -7.787 1.00 77.00 107 VAL A N 1
ATOM 865 C CA . VAL A 1 107 ? -2.624 -17.220 -7.418 1.00 77.00 107 VAL A CA 1
ATOM 866 C C . VAL A 1 107 ? -1.503 -18.058 -6.805 1.00 77.00 107 VAL A C 1
ATOM 868 O O . VAL A 1 107 ? -1.753 -18.910 -5.954 1.00 77.00 107 VAL A O 1
ATOM 871 N N . GLU A 1 108 ? -0.277 -17.843 -7.263 1.00 83.69 108 GLU A N 1
ATOM 872 C CA . GLU A 1 108 ? 0.945 -18.463 -6.761 1.00 83.69 108 GLU A CA 1
ATOM 873 C C . GLU A 1 108 ? 1.846 -17.370 -6.178 1.00 83.69 108 GLU A C 1
ATOM 875 O O . GLU A 1 108 ? 2.214 -16.414 -6.865 1.00 83.69 108 GLU A O 1
ATOM 880 N N . ARG A 1 109 ? 2.156 -17.495 -4.886 1.00 81.94 109 ARG A N 1
ATOM 881 C CA . ARG A 1 109 ? 3.042 -16.586 -4.152 1.00 81.94 109 ARG A CA 1
ATOM 882 C C . ARG A 1 109 ? 4.496 -16.935 -4.451 1.00 81.94 109 ARG A C 1
ATOM 884 O O . ARG A 1 109 ? 4.829 -18.114 -4.565 1.00 81.94 109 ARG A O 1
ATOM 891 N N . THR A 1 110 ? 5.347 -15.922 -4.563 1.00 80.12 110 THR A N 1
ATOM 892 C CA . THR A 1 110 ? 6.797 -16.108 -4.686 1.00 80.12 110 THR A CA 1
ATOM 893 C C . THR A 1 110 ? 7.479 -15.835 -3.342 1.00 80.12 110 THR A C 1
ATOM 895 O O . THR A 1 110 ? 6.832 -15.479 -2.357 1.00 80.12 110 THR A O 1
ATOM 898 N N . GLU A 1 111 ? 8.796 -16.003 -3.275 1.00 81.44 111 GLU A N 1
ATOM 899 C CA . GLU A 1 111 ? 9.617 -15.614 -2.124 1.00 81.44 111 GLU A CA 1
ATOM 900 C C . GLU A 1 111 ? 9.708 -14.089 -1.920 1.00 81.44 111 GLU A C 1
ATOM 902 O O . GLU A 1 111 ? 10.218 -13.636 -0.895 1.00 81.44 111 GLU A O 1
ATOM 907 N N . HIS A 1 112 ? 9.210 -13.303 -2.882 1.00 70.62 112 HIS A N 1
ATOM 908 C CA . HIS A 1 112 ? 9.152 -11.847 -2.832 1.00 70.62 112 HIS A CA 1
ATOM 909 C C . HIS A 1 112 ? 7.745 -11.383 -2.406 1.00 70.62 112 HIS A C 1
ATOM 911 O O . HIS A 1 112 ? 6.780 -11.646 -3.129 1.00 70.62 112 HIS A O 1
ATOM 917 N N . PRO A 1 113 ? 7.591 -10.689 -1.258 1.00 71.94 113 PRO A N 1
ATOM 918 C CA . PRO A 1 113 ? 6.288 -10.420 -0.638 1.00 71.94 113 PRO A CA 1
ATOM 919 C C . PRO A 1 113 ? 5.248 -9.727 -1.530 1.00 71.94 113 PRO A C 1
ATOM 921 O O . PRO A 1 113 ? 4.048 -9.919 -1.340 1.00 71.94 113 PRO A O 1
ATOM 924 N N . CYS A 1 114 ? 5.680 -8.904 -2.488 1.00 80.62 114 CYS A N 1
ATOM 925 C CA . CYS A 1 114 ? 4.797 -8.148 -3.372 1.00 80.62 114 CYS A CA 1
ATOM 926 C C . CYS A 1 114 ? 4.585 -8.809 -4.738 1.00 80.62 114 CYS A C 1
ATOM 928 O O . CYS A 1 114 ? 3.850 -8.243 -5.550 1.00 80.62 114 CYS A O 1
ATOM 930 N N . ILE A 1 115 ? 5.228 -9.944 -5.030 1.00 84.38 115 ILE A N 1
ATOM 931 C CA . ILE A 1 115 ? 5.228 -10.562 -6.359 1.00 84.38 115 ILE A CA 1
ATOM 932 C C . ILE A 1 115 ? 4.402 -11.845 -6.350 1.00 84.38 115 ILE A C 1
ATOM 934 O O . ILE A 1 115 ? 4.584 -12.735 -5.522 1.00 84.38 115 ILE A O 1
ATOM 938 N N . VAL A 1 116 ? 3.486 -11.953 -7.310 1.00 85.06 116 VAL A N 1
ATOM 939 C CA . VAL A 1 116 ? 2.640 -13.137 -7.494 1.00 85.06 116 VAL A CA 1
ATOM 940 C C . VAL A 1 116 ? 2.592 -13.550 -8.957 1.00 85.06 116 VAL A C 1
ATOM 942 O O . VAL A 1 116 ? 2.754 -12.722 -9.851 1.00 85.06 116 VAL A O 1
ATOM 945 N N . LYS A 1 117 ? 2.323 -14.826 -9.216 1.00 88.56 117 LYS A N 1
ATOM 946 C CA . LYS A 1 117 ? 1.970 -15.344 -10.541 1.00 88.56 117 LYS A CA 1
ATOM 947 C C . LYS A 1 117 ? 0.499 -15.719 -10.523 1.00 88.56 117 LYS A C 1
ATOM 949 O O . LYS A 1 117 ? 0.045 -16.431 -9.633 1.00 88.56 117 LYS A O 1
ATOM 954 N N . VAL A 1 118 ? -0.268 -15.226 -11.489 1.00 84.38 118 VAL A N 1
ATOM 955 C CA . VAL A 1 118 ? -1.710 -15.493 -11.547 1.00 84.38 118 VAL A CA 1
ATOM 956 C C . VAL A 1 118 ? -2.060 -16.119 -12.883 1.00 84.38 118 VAL A C 1
ATOM 958 O O . VAL A 1 118 ? -1.827 -15.538 -13.946 1.00 84.38 118 VAL A O 1
ATOM 961 N N . GLU A 1 119 ? -2.662 -17.306 -12.835 1.00 83.19 119 GLU A N 1
ATOM 962 C CA . GLU A 1 119 ? -3.028 -18.043 -14.041 1.00 83.19 119 GLU A CA 1
ATOM 963 C C . GLU A 1 119 ? -3.996 -17.221 -14.916 1.00 83.19 119 GLU A C 1
ATOM 965 O O . GLU A 1 119 ? -5.036 -16.730 -14.468 1.00 83.19 119 GLU A O 1
ATOM 970 N N . GLY A 1 120 ? -3.641 -17.033 -16.190 1.00 79.19 120 GLY A N 1
ATOM 971 C CA . GLY A 1 120 ? -4.448 -16.265 -17.145 1.00 79.19 120 GLY A CA 1
ATOM 972 C C . GLY A 1 120 ? -4.363 -14.736 -17.009 1.00 79.19 120 GLY A C 1
ATOM 973 O O 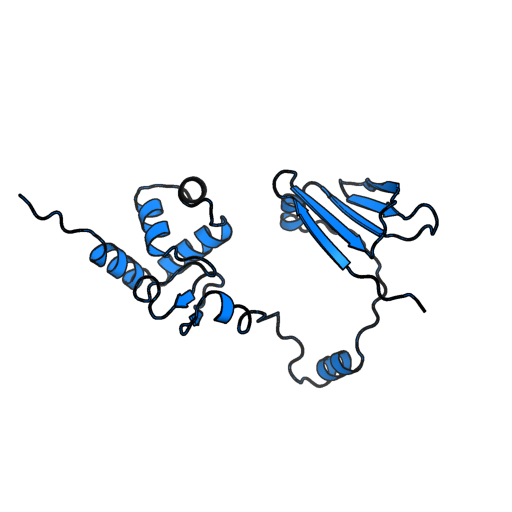. GLY A 1 120 ? -5.021 -14.025 -17.771 1.00 79.19 120 GLY A O 1
ATOM 974 N N . VAL A 1 121 ? -3.548 -14.197 -16.097 1.00 79.62 121 VAL A N 1
ATOM 975 C CA . VAL A 1 121 ? -3.258 -12.756 -16.001 1.00 79.62 121 VAL A CA 1
ATOM 976 C C . VAL A 1 121 ? -1.864 -12.501 -16.563 1.00 79.62 121 VAL A C 1
ATOM 978 O O . VAL A 1 121 ? -0.904 -13.121 -16.131 1.00 79.62 121 VAL A O 1
ATOM 981 N N . VAL A 1 122 ? -1.760 -11.627 -17.572 1.00 83.25 122 VAL A N 1
ATOM 982 C CA . VAL A 1 122 ? -0.492 -11.319 -18.275 1.00 83.25 122 VAL A CA 1
ATOM 983 C C . VAL A 1 122 ? 0.249 -12.602 -18.703 1.00 83.25 122 VAL A C 1
ATOM 985 O O . VAL A 1 122 ? 1.458 -12.727 -18.586 1.00 83.25 122 VAL A O 1
ATOM 988 N N . GLY A 1 123 ? -0.498 -13.619 -19.150 1.00 82.44 123 GLY A N 1
ATOM 989 C CA . GLY A 1 123 ? 0.077 -14.895 -19.588 1.00 82.44 123 GLY A CA 1
ATOM 990 C C . GLY A 1 123 ? 0.739 -15.735 -18.487 1.00 82.44 123 GLY A C 1
ATOM 991 O O . GLY A 1 123 ? 1.470 -16.661 -18.826 1.00 82.44 123 GLY A O 1
ATOM 992 N N . GLY A 1 124 ? 0.485 -15.439 -17.206 1.00 85.75 124 GLY A N 1
ATOM 993 C CA . GLY A 1 124 ? 1.127 -16.101 -16.067 1.00 85.75 124 GLY A CA 1
ATOM 994 C C . GLY A 1 124 ? 2.464 -15.479 -15.654 1.00 85.75 124 GLY A C 1
ATOM 995 O O . GLY A 1 124 ? 3.164 -16.066 -14.834 1.00 85.75 124 GLY A O 1
ATOM 996 N N . GLU A 1 125 ? 2.821 -14.316 -16.210 1.00 92.31 125 GLU A N 1
ATOM 997 C CA . GLU A 1 125 ? 4.005 -13.554 -15.800 1.00 92.31 125 GLU A CA 1
ATOM 998 C C . GLU A 1 125 ? 3.968 -13.200 -14.299 1.00 92.31 125 GLU A C 1
ATOM 1000 O O . GLU A 1 125 ? 2.882 -12.988 -13.749 1.00 92.31 125 GLU A O 1
ATOM 1005 N N . PRO A 1 126 ? 5.137 -13.062 -13.643 1.00 92.06 126 PRO A N 1
ATOM 1006 C CA . PRO A 1 126 ? 5.226 -12.405 -12.344 1.00 92.06 126 PRO A CA 1
ATOM 1007 C C . PRO A 1 126 ? 4.662 -10.978 -12.421 1.00 92.06 126 PRO A C 1
ATOM 1009 O O . PRO A 1 126 ? 5.103 -10.165 -13.243 1.00 92.06 126 PRO A O 1
ATOM 1012 N N . ILE A 1 127 ? 3.703 -10.660 -11.554 1.00 88.56 127 ILE A N 1
ATOM 1013 C CA . ILE A 1 127 ? 3.051 -9.349 -11.446 1.00 88.56 127 ILE A CA 1
ATOM 1014 C C . ILE A 1 127 ? 3.139 -8.803 -10.021 1.00 88.56 127 ILE A C 1
ATOM 1016 O O . ILE A 1 127 ? 3.267 -9.560 -9.059 1.00 88.56 127 ILE A O 1
ATOM 1020 N N . ILE A 1 128 ? 3.012 -7.482 -9.881 1.00 84.69 128 ILE A N 1
ATOM 1021 C CA . ILE A 1 128 ? 2.832 -6.851 -8.572 1.00 84.69 128 ILE A CA 1
ATOM 1022 C C . ILE A 1 128 ? 1.447 -7.207 -8.029 1.00 84.69 128 ILE A C 1
ATOM 1024 O O . ILE A 1 128 ? 0.430 -6.956 -8.688 1.00 84.69 128 ILE A O 1
ATOM 1028 N N . TYR A 1 129 ? 1.403 -7.731 -6.807 1.00 79.75 129 TYR A N 1
ATOM 1029 C CA . TYR A 1 129 ? 0.183 -8.091 -6.099 1.00 79.75 129 TYR A CA 1
ATOM 1030 C C . TYR A 1 129 ? -0.839 -6.945 -6.084 1.00 79.75 129 TYR A C 1
ATOM 1032 O O . TYR A 1 129 ? -0.508 -5.780 -5.854 1.00 79.75 129 TYR A O 1
ATOM 1040 N N . GLY A 1 130 ? -2.102 -7.283 -6.359 1.00 72.81 130 GLY A N 1
ATOM 1041 C CA . GLY A 1 130 ? -3.194 -6.311 -6.485 1.00 72.81 130 GLY A CA 1
ATOM 1042 C C . GLY A 1 130 ? -3.182 -5.463 -7.766 1.00 72.81 130 GLY A C 1
ATOM 1043 O O . GLY A 1 130 ? -4.031 -4.586 -7.916 1.00 72.81 130 GLY A O 1
ATOM 1044 N N . THR A 1 131 ? -2.267 -5.710 -8.708 1.00 77.19 131 THR A N 1
ATOM 1045 C CA . THR A 1 131 ? -2.198 -4.993 -9.992 1.00 77.19 131 THR A CA 1
ATOM 1046 C C . THR A 1 131 ? -2.043 -5.960 -11.167 1.00 77.19 131 THR A C 1
ATOM 1048 O O . THR A 1 131 ? -1.733 -7.131 -10.992 1.00 77.19 131 THR A O 1
ATOM 1051 N N . ARG A 1 132 ? -2.195 -5.463 -12.399 1.00 81.25 132 ARG A N 1
ATOM 1052 C CA . ARG A 1 132 ? -1.826 -6.215 -13.616 1.00 81.25 132 ARG A CA 1
ATOM 1053 C C . ARG A 1 132 ? -0.466 -5.787 -14.178 1.00 81.25 132 ARG A C 1
ATOM 1055 O O . ARG A 1 132 ? -0.190 -6.037 -15.347 1.00 81.25 132 ARG A O 1
ATOM 1062 N N . THR A 1 133 ? 0.356 -5.102 -13.385 1.00 85.62 133 THR A N 1
ATOM 1063 C CA . THR A 1 133 ? 1.684 -4.656 -13.812 1.00 85.62 133 THR A CA 1
ATOM 1064 C C . THR A 1 133 ? 2.681 -5.779 -13.619 1.00 85.62 133 THR A C 1
ATOM 1066 O O . THR A 1 133 ? 2.892 -6.235 -12.498 1.00 85.62 133 THR A O 1
ATOM 1069 N N . SER A 1 134 ? 3.278 -6.235 -14.718 1.00 93.31 134 SER A N 1
ATOM 1070 C CA . SER A 1 134 ? 4.308 -7.263 -14.669 1.00 93.31 134 SER A CA 1
ATOM 1071 C C . SER A 1 134 ? 5.619 -6.715 -14.124 1.00 93.31 134 SER A C 1
ATOM 1073 O O . SER A 1 134 ? 5.961 -5.550 -14.342 1.00 93.31 134 SER A O 1
ATOM 1075 N N . VAL A 1 135 ? 6.391 -7.589 -13.476 1.00 95.31 135 VAL A N 1
ATOM 1076 C CA . VAL A 1 135 ? 7.786 -7.306 -13.103 1.00 95.31 135 VAL A CA 1
ATOM 1077 C C . VAL A 1 135 ? 8.581 -6.889 -14.340 1.00 95.31 135 VAL A C 1
ATOM 1079 O O . VAL A 1 135 ? 9.367 -5.948 -14.286 1.00 95.31 135 VAL A O 1
ATOM 1082 N N . ARG A 1 136 ? 8.295 -7.513 -15.490 1.00 96.25 136 ARG A N 1
ATOM 1083 C CA . ARG A 1 136 ? 8.853 -7.126 -16.787 1.00 96.25 136 ARG A CA 1
ATOM 1084 C C . ARG A 1 136 ? 8.707 -5.632 -17.079 1.00 96.25 136 ARG A C 1
ATOM 1086 O O . ARG A 1 136 ? 9.699 -5.024 -17.451 1.00 96.25 136 ARG A O 1
ATOM 1093 N N . ALA A 1 137 ? 7.520 -5.046 -16.916 1.00 92.69 137 ALA A N 1
ATOM 1094 C CA . ALA A 1 137 ? 7.306 -3.635 -17.246 1.00 92.69 137 ALA A CA 1
ATOM 1095 C C . ALA A 1 137 ? 8.207 -2.707 -16.410 1.00 92.69 137 ALA A C 1
ATOM 1097 O O . ALA A 1 137 ? 8.763 -1.744 -16.930 1.00 92.69 137 ALA A O 1
ATOM 1098 N N . ILE A 1 138 ? 8.401 -3.030 -15.127 1.00 94.19 138 ILE A N 1
ATOM 1099 C CA . ILE A 1 138 ? 9.305 -2.302 -14.222 1.00 94.19 138 ILE A CA 1
ATOM 1100 C C . ILE A 1 138 ? 10.762 -2.465 -14.674 1.00 94.19 138 ILE A C 1
ATOM 1102 O O . ILE A 1 138 ? 11.504 -1.488 -14.766 1.00 94.19 138 ILE A O 1
ATOM 1106 N N . VAL A 1 139 ? 11.165 -3.694 -15.004 1.00 96.38 139 VAL A N 1
ATOM 1107 C CA . VAL A 1 139 ? 12.530 -4.004 -15.454 1.00 96.38 139 VAL A CA 1
ATOM 1108 C C . VAL A 1 139 ? 12.841 -3.368 -16.810 1.00 96.38 139 VAL A C 1
ATOM 1110 O O . VAL A 1 139 ? 13.971 -2.941 -17.029 1.00 96.38 139 VAL A O 1
ATOM 1113 N N . GLU A 1 140 ? 11.870 -3.266 -17.717 1.00 93.00 140 GLU A N 1
ATOM 1114 C CA . GLU A 1 140 ? 12.025 -2.580 -19.004 1.00 93.00 140 GLU A CA 1
ATOM 1115 C C . GLU A 1 140 ? 12.353 -1.096 -18.803 1.00 93.00 140 GLU A C 1
ATOM 1117 O O . GLU A 1 140 ? 13.329 -0.619 -19.382 1.00 93.00 140 GLU A O 1
ATOM 1122 N N . TRP A 1 141 ? 11.628 -0.393 -17.926 1.00 90.69 141 TRP A N 1
ATOM 1123 C CA . TRP A 1 141 ? 11.952 0.993 -17.572 1.00 90.69 141 TRP A CA 1
ATOM 1124 C C . TRP A 1 141 ? 13.324 1.125 -16.912 1.00 90.69 141 TRP A C 1
ATOM 1126 O O . TRP A 1 141 ? 14.128 1.967 -17.312 1.00 90.69 141 TRP A O 1
ATOM 1136 N N . TRP A 1 142 ? 13.630 0.255 -15.951 1.00 94.62 142 TRP A N 1
ATOM 1137 C CA . TRP A 1 142 ? 14.931 0.249 -15.283 1.00 94.62 142 TRP A CA 1
ATOM 1138 C C . TRP A 1 142 ? 16.088 0.030 -16.270 1.00 94.62 142 TRP A C 1
ATOM 1140 O O . TRP A 1 142 ? 17.109 0.714 -16.217 1.00 94.62 142 TRP A O 1
ATOM 1150 N N . LYS A 1 143 ? 15.913 -0.869 -17.246 1.00 93.06 143 LYS A N 1
ATOM 1151 C CA . LYS A 1 143 ? 16.887 -1.119 -18.319 1.00 93.06 143 LYS A CA 1
ATOM 1152 C C . LYS A 1 143 ? 17.053 0.045 -19.294 1.00 93.06 143 LYS A C 1
ATOM 1154 O O . LYS A 1 143 ? 18.108 0.142 -19.919 1.00 93.06 143 LYS A O 1
ATOM 1159 N N . LEU A 1 144 ? 16.046 0.906 -19.431 1.00 92.94 144 LEU A N 1
ATOM 1160 C CA . LEU A 1 144 ? 16.148 2.165 -20.177 1.00 92.94 144 LEU A CA 1
ATOM 1161 C C . LEU A 1 144 ? 16.908 3.252 -19.397 1.00 92.94 144 LEU A C 1
ATOM 1163 O O . LEU A 1 144 ? 17.155 4.324 -19.943 1.00 92.94 144 LEU A O 1
ATOM 1167 N N . GLY A 1 145 ? 17.320 2.964 -18.159 1.00 92.94 145 GLY A N 1
ATOM 1168 C CA . GLY A 1 145 ? 18.087 3.866 -17.307 1.00 92.94 145 GLY A CA 1
ATOM 1169 C C . GLY A 1 145 ? 17.240 4.653 -16.311 1.00 92.94 145 GLY A C 1
ATOM 1170 O O . GLY A 1 145 ? 17.800 5.498 -15.620 1.00 92.94 145 GLY A O 1
ATOM 1171 N N . ALA A 1 146 ? 15.934 4.380 -16.218 1.00 90.88 146 ALA A N 1
ATOM 1172 C CA . ALA A 1 146 ? 15.073 5.029 -15.237 1.00 90.88 146 ALA A CA 1
ATOM 1173 C C . ALA A 1 146 ? 15.420 4.571 -13.811 1.00 90.88 146 ALA A C 1
ATOM 1175 O O . ALA A 1 146 ? 15.546 3.374 -13.523 1.00 90.88 146 ALA A O 1
ATOM 1176 N N . SER A 1 147 ? 15.552 5.535 -12.908 1.00 91.19 147 SER A N 1
ATOM 1177 C CA . SER A 1 147 ? 15.640 5.314 -11.466 1.00 91.19 147 SER A CA 1
ATOM 1178 C C . SER A 1 147 ? 14.305 4.807 -10.895 1.00 91.19 147 SER A C 1
ATOM 1180 O O . SER A 1 147 ? 13.257 5.010 -11.506 1.00 91.19 147 SER A O 1
ATOM 1182 N N . PRO A 1 148 ? 14.293 4.158 -9.716 1.00 84.94 148 PRO A N 1
ATOM 1183 C CA . PRO A 1 148 ? 13.052 3.725 -9.067 1.00 84.94 148 PRO A CA 1
ATOM 1184 C C . PRO A 1 148 ? 12.005 4.837 -8.888 1.00 84.94 148 PRO A C 1
ATOM 1186 O O . PRO A 1 148 ? 10.814 4.567 -9.035 1.00 84.94 148 PRO A O 1
ATOM 1189 N N . ASP A 1 149 ? 12.438 6.071 -8.624 1.00 85.75 149 ASP A N 1
ATOM 1190 C CA . ASP A 1 149 ? 11.558 7.237 -8.518 1.00 85.75 149 ASP A CA 1
ATOM 1191 C C . ASP A 1 149 ? 10.959 7.626 -9.882 1.00 85.75 149 ASP A C 1
ATOM 1193 O O . ASP A 1 149 ? 9.749 7.791 -9.995 1.00 85.75 149 ASP A O 1
ATOM 1197 N N . GLU A 1 150 ? 11.756 7.653 -10.954 1.00 87.06 150 GLU A N 1
ATOM 1198 C CA . GLU A 1 150 ? 11.253 7.901 -12.319 1.00 87.06 150 GLU A CA 1
ATOM 1199 C C . GLU A 1 150 ? 10.313 6.777 -12.798 1.00 87.06 150 GLU A C 1
ATOM 1201 O O . GLU A 1 150 ? 9.312 7.017 -13.472 1.00 87.06 150 GLU A O 1
ATOM 1206 N N . ILE A 1 151 ? 10.580 5.525 -12.411 1.00 87.31 151 ILE A N 1
ATOM 1207 C CA . ILE A 1 151 ? 9.672 4.399 -12.678 1.00 87.31 151 ILE A CA 1
ATOM 1208 C C . ILE A 1 151 ? 8.330 4.616 -11.973 1.00 87.31 151 ILE A C 1
ATOM 1210 O O . ILE A 1 151 ? 7.286 4.300 -12.546 1.00 87.31 151 ILE A O 1
ATOM 1214 N N . LEU A 1 152 ? 8.338 5.152 -10.749 1.00 84.31 152 LEU A N 1
ATOM 1215 C CA . LEU A 1 152 ? 7.121 5.473 -10.007 1.00 84.31 152 LEU A CA 1
ATOM 1216 C C . LEU A 1 152 ? 6.318 6.583 -10.696 1.00 84.31 152 LEU A C 1
ATOM 1218 O O . LEU A 1 152 ? 5.094 6.486 -10.759 1.00 84.31 152 LEU A O 1
ATOM 1222 N N . GLU A 1 153 ? 6.985 7.584 -11.273 1.00 87.19 153 GLU A N 1
ATOM 1223 C CA . GLU A 1 153 ? 6.329 8.614 -12.088 1.00 87.19 153 GLU A CA 1
ATOM 1224 C C . GLU A 1 153 ? 5.632 8.012 -13.321 1.00 87.19 153 GLU A C 1
ATOM 1226 O O . GLU A 1 153 ? 4.525 8.422 -13.682 1.00 87.19 153 GLU A O 1
ATOM 1231 N N . HIS A 1 154 ? 6.236 6.995 -13.945 1.00 83.94 154 HIS A N 1
ATOM 1232 C CA . HIS A 1 154 ? 5.648 6.276 -15.080 1.00 83.94 154 HIS A CA 1
ATO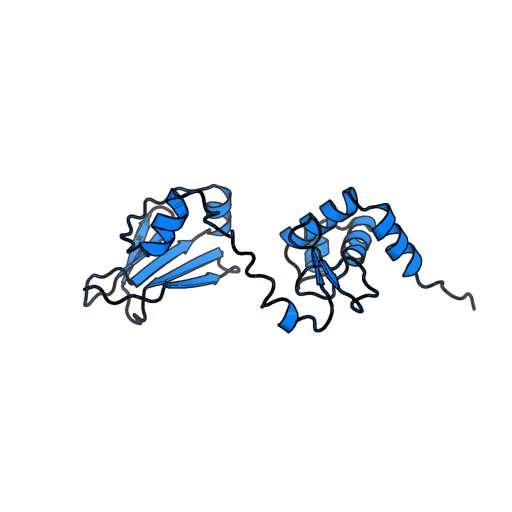M 1233 C C . HIS A 1 154 ? 4.581 5.240 -14.683 1.00 83.94 154 HIS A C 1
ATOM 1235 O O . HIS A 1 154 ? 3.714 4.907 -15.496 1.00 83.94 154 HIS A O 1
ATOM 1241 N N . LEU A 1 155 ? 4.625 4.725 -13.451 1.00 85.12 155 LEU A N 1
ATOM 1242 C CA . LEU A 1 155 ? 3.719 3.706 -12.910 1.00 85.12 155 LEU A CA 1
ATOM 1243 C C . LEU A 1 155 ? 3.130 4.163 -11.557 1.00 85.12 155 LEU A C 1
ATOM 1245 O O . LEU A 1 155 ? 3.372 3.525 -10.528 1.00 85.12 155 LEU A O 1
ATOM 1249 N N . PRO A 1 156 ? 2.311 5.233 -11.539 1.00 78.56 156 PRO A N 1
ATOM 1250 C CA . PRO A 1 156 ? 1.893 5.912 -10.307 1.00 78.56 156 PRO A CA 1
ATOM 1251 C C . PRO A 1 156 ? 0.927 5.099 -9.434 1.00 78.56 156 PRO A C 1
ATOM 1253 O O . PRO A 1 156 ? 0.664 5.452 -8.287 1.00 78.56 156 PRO A O 1
ATOM 1256 N N . HIS A 1 157 ? 0.372 4.002 -9.956 1.00 72.50 157 HIS A N 1
ATOM 1257 C CA . HIS A 1 157 ? -0.445 3.055 -9.192 1.00 72.50 157 HIS A CA 1
ATOM 1258 C C . HIS A 1 157 ? 0.391 2.061 -8.372 1.00 72.50 157 HIS A C 1
ATOM 1260 O O . HIS A 1 157 ? -0.181 1.242 -7.648 1.00 72.50 157 HIS A O 1
ATOM 1266 N N . LEU A 1 158 ? 1.720 2.109 -8.490 1.00 75.25 158 LEU A N 1
ATOM 1267 C CA . LEU A 1 158 ? 2.650 1.336 -7.676 1.00 75.25 158 LEU A CA 1
ATOM 1268 C C . LEU A 1 158 ? 3.142 2.140 -6.469 1.00 75.25 158 LEU A C 1
ATOM 1270 O O . LEU A 1 158 ? 2.888 3.331 -6.315 1.00 75.25 158 LEU A O 1
ATOM 1274 N N . ARG A 1 159 ? 3.861 1.460 -5.581 1.00 78.88 159 ARG A N 1
ATOM 1275 C CA . ARG A 1 159 ? 4.616 2.062 -4.479 1.00 78.88 159 ARG A CA 1
ATOM 1276 C C . ARG A 1 159 ? 6.093 1.787 -4.678 1.00 78.88 159 ARG A C 1
ATOM 1278 O O . ARG A 1 159 ? 6.458 0.724 -5.172 1.00 78.88 159 ARG A O 1
ATOM 1285 N N . LEU A 1 160 ? 6.937 2.675 -4.165 1.00 77.50 160 LEU A N 1
ATOM 1286 C CA . LEU A 1 160 ? 8.388 2.529 -4.263 1.00 77.50 160 LEU A CA 1
ATOM 1287 C C . LEU A 1 160 ? 8.894 1.178 -3.713 1.00 77.50 160 LEU A C 1
ATOM 1289 O O . LEU A 1 160 ? 9.712 0.517 -4.344 1.00 77.50 160 LEU A O 1
ATOM 1293 N N . GLY A 1 161 ? 8.328 0.696 -2.599 1.00 76.25 161 GLY A N 1
ATOM 1294 C CA . GLY A 1 161 ? 8.645 -0.633 -2.060 1.00 76.25 161 GLY A CA 1
ATOM 1295 C C . GLY A 1 161 ? 8.313 -1.797 -3.009 1.00 76.25 161 GLY A C 1
ATOM 1296 O O . GLY A 1 161 ? 9.068 -2.758 -3.066 1.00 76.25 161 GLY A O 1
ATOM 1297 N N . GLN A 1 162 ? 7.238 -1.695 -3.802 1.00 79.12 162 GLN A N 1
ATOM 1298 C CA . GLN A 1 162 ? 6.875 -2.713 -4.803 1.00 79.12 162 GLN A CA 1
ATOM 1299 C C . GLN A 1 162 ? 7.838 -2.696 -5.995 1.00 79.12 162 GLN A C 1
ATOM 1301 O O . GLN A 1 162 ? 8.133 -3.746 -6.559 1.00 79.12 162 GLN A O 1
ATOM 1306 N N . ILE A 1 163 ? 8.349 -1.515 -6.361 1.00 82.44 163 ILE A N 1
ATOM 1307 C CA . ILE A 1 163 ? 9.374 -1.366 -7.400 1.00 82.44 163 ILE A CA 1
ATOM 1308 C C . ILE A 1 163 ? 10.677 -2.021 -6.936 1.00 82.44 163 ILE A C 1
ATOM 1310 O O . ILE A 1 163 ? 11.241 -2.831 -7.667 1.00 82.44 163 ILE A O 1
ATOM 1314 N N . PHE A 1 164 ? 11.127 -1.737 -5.711 1.00 82.50 164 PHE A N 1
ATOM 1315 C CA . PHE A 1 164 ? 12.324 -2.375 -5.160 1.00 82.50 164 PHE A CA 1
ATOM 1316 C C . PHE A 1 164 ? 12.182 -3.894 -5.047 1.00 82.50 164 PHE A C 1
ATOM 1318 O O . PHE A 1 164 ? 13.111 -4.611 -5.411 1.00 82.50 164 PHE A O 1
ATOM 1325 N N . ASP A 1 165 ? 11.024 -4.391 -4.610 1.00 84.50 165 ASP A N 1
ATOM 1326 C CA . ASP A 1 165 ? 10.786 -5.833 -4.518 1.00 84.50 165 ASP A CA 1
ATOM 1327 C C . ASP A 1 165 ? 10.777 -6.503 -5.905 1.00 84.50 165 ASP A C 1
ATOM 1329 O O . ASP A 1 165 ? 11.364 -7.565 -6.086 1.00 84.50 165 ASP A O 1
ATOM 1333 N N . ALA A 1 166 ? 10.226 -5.843 -6.931 1.00 89.81 166 ALA A N 1
ATOM 1334 C CA . ALA A 1 166 ? 10.285 -6.318 -8.316 1.00 89.81 166 ALA A CA 1
ATOM 1335 C C . ALA A 1 166 ? 11.704 -6.331 -8.900 1.00 89.81 166 ALA A C 1
ATOM 1337 O O . ALA A 1 166 ? 12.074 -7.273 -9.603 1.00 89.81 166 ALA A O 1
ATOM 1338 N N . LEU A 1 167 ? 12.513 -5.309 -8.611 1.00 91.12 167 LEU A N 1
ATOM 1339 C CA . LEU A 1 167 ? 13.921 -5.282 -9.017 1.00 91.12 167 LEU A CA 1
ATOM 1340 C C . LEU A 1 167 ? 14.731 -6.359 -8.284 1.00 91.12 167 LEU A C 1
ATOM 1342 O O . LEU A 1 167 ? 15.597 -6.985 -8.892 1.00 91.12 167 LEU A O 1
ATOM 1346 N N . SER A 1 168 ? 14.412 -6.627 -7.015 1.00 87.50 168 SER A N 1
ATOM 1347 C CA . SER A 1 168 ? 15.010 -7.732 -6.266 1.00 87.50 168 SER A CA 1
ATOM 1348 C C . SER A 1 168 ? 14.601 -9.098 -6.827 1.00 87.50 168 SER A C 1
ATOM 1350 O O . SER A 1 168 ? 15.455 -9.971 -6.940 1.00 87.50 168 SER A O 1
ATOM 1352 N N . TYR A 1 169 ? 13.335 -9.272 -7.225 1.00 89.00 169 TYR A N 1
ATOM 1353 C CA . TYR A 1 169 ? 12.852 -10.485 -7.895 1.00 89.00 169 TYR A CA 1
ATOM 1354 C C . TYR A 1 169 ? 13.597 -10.727 -9.208 1.00 89.00 169 TYR A C 1
ATOM 1356 O O . TYR A 1 169 ? 13.976 -11.849 -9.531 1.00 89.00 169 TYR A O 1
ATOM 1364 N N . TYR A 1 170 ? 13.844 -9.665 -9.972 1.00 95.25 170 TYR A N 1
ATOM 1365 C CA . TYR A 1 170 ? 14.595 -9.752 -11.218 1.00 95.25 170 TYR A CA 1
ATOM 1366 C C . TYR A 1 170 ? 16.055 -10.186 -11.022 1.00 95.25 170 TYR A C 1
ATOM 1368 O O . TYR A 1 170 ? 16.586 -10.900 -11.872 1.00 95.25 170 TYR A O 1
ATOM 1376 N N . ASP A 1 171 ? 16.700 -9.804 -9.918 1.00 92.06 171 ASP A N 1
ATOM 1377 C CA . ASP A 1 171 ? 18.071 -10.236 -9.618 1.00 92.06 171 ASP A CA 1
ATOM 1378 C C . ASP A 1 171 ? 18.161 -11.761 -9.421 1.00 92.06 171 ASP A C 1
ATOM 1380 O O . ASP A 1 171 ? 19.086 -12.403 -9.921 1.00 92.06 171 ASP A O 1
ATOM 1384 N N . THR A 1 172 ? 17.150 -12.357 -8.784 1.00 92.50 172 THR A N 1
ATOM 1385 C CA . THR A 1 172 ? 17.072 -13.804 -8.524 1.00 92.50 172 THR A CA 1
ATOM 1386 C C . THR A 1 172 ? 16.427 -14.604 -9.668 1.00 92.50 172 THR A C 1
ATOM 1388 O O . THR A 1 172 ? 16.722 -15.789 -9.812 1.00 92.50 172 THR A O 1
ATOM 1391 N N . HIS A 1 173 ? 15.614 -13.970 -10.528 1.00 94.94 173 HIS A N 1
ATOM 1392 C CA . HIS A 1 173 ? 14.837 -14.605 -11.615 1.00 94.94 173 HIS A CA 1
ATOM 1393 C C . HIS A 1 173 ? 15.104 -13.991 -12.993 1.00 94.94 173 HIS A C 1
ATOM 1395 O O . HIS A 1 173 ? 14.205 -13.841 -13.828 1.00 94.94 173 HIS A O 1
ATOM 1401 N N . ARG A 1 174 ? 16.358 -13.617 -13.246 1.00 93.12 174 ARG A N 1
ATOM 1402 C CA . ARG A 1 174 ? 16.740 -12.866 -14.443 1.00 93.12 174 ARG A CA 1
ATOM 1403 C C . ARG A 1 174 ? 16.301 -13.541 -15.740 1.00 93.12 174 ARG A C 1
ATOM 1405 O O . ARG A 1 174 ? 15.659 -12.900 -16.565 1.00 93.12 174 ARG A O 1
ATOM 1412 N N . ASP A 1 175 ? 16.590 -14.831 -15.892 1.00 95.56 175 ASP A N 1
ATOM 1413 C CA . ASP A 1 175 ? 16.292 -15.587 -17.116 1.00 95.56 175 ASP A CA 1
ATOM 1414 C C . ASP A 1 175 ? 14.791 -15.623 -17.436 1.00 95.56 175 ASP A C 1
ATOM 1416 O O . ASP A 1 175 ? 14.399 -15.498 -18.598 1.00 95.56 175 ASP A O 1
ATOM 1420 N N . GLU A 1 176 ? 13.943 -15.740 -16.409 1.00 94.12 176 GLU A N 1
ATOM 1421 C CA . GLU A 1 176 ? 12.486 -15.725 -16.560 1.00 94.12 176 GLU A CA 1
ATOM 1422 C C . GLU A 1 176 ? 12.009 -14.375 -17.106 1.00 94.12 176 GLU A C 1
ATOM 1424 O O . GLU A 1 176 ? 11.297 -14.310 -18.111 1.00 94.12 176 GLU A O 1
ATOM 1429 N N . ILE A 1 177 ? 12.431 -13.278 -16.478 1.00 95.31 177 ILE A N 1
ATOM 1430 C CA . ILE A 1 177 ? 11.994 -11.941 -16.883 1.00 95.31 177 ILE A CA 1
ATOM 1431 C C . ILE A 1 177 ? 12.567 -11.558 -18.251 1.00 95.31 177 ILE A C 1
ATOM 1433 O O . ILE A 1 177 ? 11.847 -10.996 -19.075 1.00 95.31 177 ILE A O 1
ATOM 1437 N N . GLU A 1 178 ? 13.825 -11.896 -18.541 1.00 94.00 178 GLU A N 1
ATOM 1438 C CA . GLU A 1 178 ? 14.445 -11.657 -19.851 1.00 94.00 178 GLU A CA 1
ATOM 1439 C C . GLU A 1 178 ? 13.723 -12.419 -20.965 1.00 94.00 178 GLU A C 1
ATOM 1441 O O . GLU A 1 178 ? 13.485 -11.865 -22.041 1.00 94.00 178 GLU A O 1
ATOM 1446 N N . TYR A 1 179 ? 13.303 -13.661 -20.703 1.00 93.69 179 TYR A N 1
ATOM 1447 C CA . TYR A 1 179 ? 12.462 -14.420 -21.626 1.00 93.69 179 TYR A CA 1
ATOM 1448 C C . TYR A 1 179 ? 11.149 -13.681 -21.928 1.00 93.69 179 TYR A C 1
ATOM 1450 O O . TYR A 1 179 ? 10.769 -13.544 -23.095 1.00 93.69 179 TYR A O 1
ATOM 1458 N N . HIS A 1 180 ? 10.479 -13.145 -20.905 1.00 91.81 180 HIS A N 1
ATOM 1459 C CA . HIS A 1 180 ? 9.249 -12.373 -21.084 1.00 91.81 180 HIS A CA 1
ATOM 1460 C C . HIS A 1 180 ? 9.471 -11.044 -21.816 1.00 91.81 180 HIS A C 1
ATOM 1462 O O . HIS A 1 180 ? 8.632 -10.665 -22.637 1.00 91.81 180 HIS A O 1
ATOM 1468 N N . ILE A 1 181 ? 10.590 -10.353 -21.571 1.00 91.19 181 ILE A N 1
ATOM 1469 C CA . ILE A 1 181 ? 10.992 -9.150 -22.321 1.00 91.19 181 ILE A CA 1
ATOM 1470 C C . ILE A 1 181 ? 11.142 -9.499 -23.802 1.00 91.19 181 ILE A C 1
ATOM 1472 O O . ILE A 1 181 ? 10.547 -8.853 -24.661 1.00 91.19 181 ILE A O 1
ATOM 1476 N N . LEU A 1 182 ? 11.903 -10.548 -24.122 1.00 90.75 182 LEU A N 1
ATOM 1477 C CA . LEU A 1 182 ? 12.144 -10.963 -25.505 1.00 90.75 182 LEU A CA 1
ATOM 1478 C C . LEU A 1 182 ? 10.857 -11.385 -26.217 1.00 90.75 182 LEU A C 1
ATOM 1480 O O . LEU A 1 182 ? 10.659 -11.030 -27.375 1.00 90.75 182 LEU A O 1
ATOM 1484 N N . ARG A 1 183 ? 9.972 -12.107 -25.527 1.00 85.88 183 ARG A N 1
ATOM 1485 C CA . ARG A 1 183 ? 8.699 -12.578 -26.082 1.00 85.88 183 ARG A CA 1
ATOM 1486 C C . ARG A 1 183 ? 7.700 -11.448 -26.355 1.00 85.88 183 ARG A C 1
ATOM 1488 O O . ARG A 1 183 ? 6.881 -11.592 -27.258 1.00 85.88 183 ARG A O 1
ATOM 1495 N N . ASN A 1 184 ? 7.752 -10.358 -25.586 1.00 78.88 184 ASN A N 1
ATOM 1496 C CA . ASN A 1 184 ? 6.857 -9.205 -25.738 1.00 78.88 184 ASN A CA 1
ATOM 1497 C C . ASN A 1 184 ? 7.432 -8.078 -26.610 1.00 78.88 184 ASN A C 1
ATOM 1499 O O . ASN A 1 184 ? 6.716 -7.120 -26.902 1.00 78.88 184 ASN A O 1
ATOM 1503 N N . LYS A 1 185 ? 8.683 -8.182 -27.079 1.00 77.75 185 LYS A N 1
ATOM 1504 C CA . LYS A 1 185 ? 9.177 -7.303 -28.142 1.00 77.75 185 LYS A CA 1
ATOM 1505 C C . LYS A 1 185 ? 8.373 -7.582 -29.408 1.00 77.75 185 LYS A C 1
ATOM 1507 O O . LYS A 1 185 ? 8.506 -8.641 -30.014 1.00 77.75 185 LYS A O 1
ATOM 1512 N N . VAL A 1 186 ? 7.528 -6.629 -29.797 1.00 54.53 186 VAL A N 1
ATOM 1513 C CA . VAL A 1 186 ? 6.857 -6.648 -31.097 1.00 54.53 186 VAL A CA 1
ATOM 1514 C C . VAL A 1 186 ? 7.954 -6.704 -32.156 1.00 54.53 186 VAL A C 1
ATOM 1516 O O . VAL A 1 186 ? 8.743 -5.771 -32.284 1.00 54.53 186 VAL A O 1
ATOM 1519 N N . THR A 1 187 ? 8.042 -7.812 -32.891 1.00 48.25 187 THR A N 1
ATOM 1520 C CA . THR A 1 187 ? 8.749 -7.831 -34.172 1.00 48.25 187 THR A CA 1
ATOM 1521 C C . THR A 1 187 ? 8.093 -6.771 -35.039 1.00 48.25 187 THR A C 1
ATOM 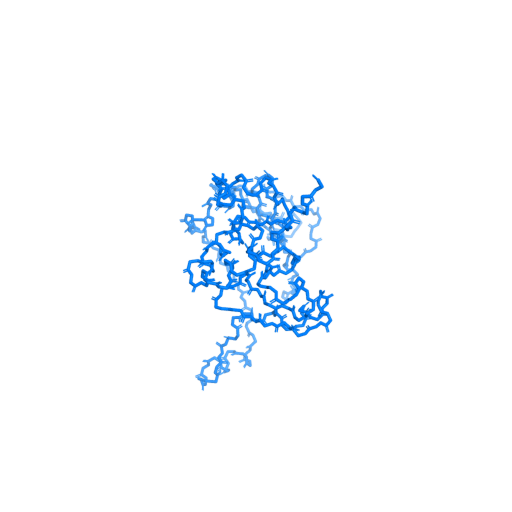1523 O O . THR A 1 187 ? 6.960 -6.965 -35.481 1.00 48.25 187 THR A O 1
ATOM 1526 N N . GLU A 1 188 ? 8.777 -5.648 -35.248 1.00 46.56 188 GLU A N 1
ATOM 1527 C CA . GLU A 1 188 ? 8.478 -4.748 -36.354 1.00 46.56 188 GLU A CA 1
ATOM 1528 C C . GLU A 1 188 ? 8.546 -5.600 -37.625 1.00 46.56 188 GLU A C 1
ATOM 1530 O O . GLU A 1 188 ? 9.617 -6.013 -38.073 1.00 46.56 188 GLU A O 1
ATOM 1535 N N . VAL A 1 189 ? 7.379 -5.978 -38.146 1.00 44.09 189 VAL A N 1
ATOM 1536 C CA . VAL A 1 189 ? 7.267 -6.514 -39.497 1.00 44.09 189 VAL A CA 1
ATOM 1537 C C . VAL A 1 189 ? 7.690 -5.379 -40.414 1.00 44.09 189 VAL A C 1
ATOM 1539 O O . VAL A 1 189 ? 7.023 -4.352 -40.479 1.00 44.09 189 VAL A O 1
ATOM 1542 N N . ALA A 1 190 ? 8.855 -5.555 -41.033 1.00 45.88 190 ALA A N 1
ATOM 1543 C CA . ALA A 1 190 ? 9.337 -4.698 -42.096 1.00 45.88 190 ALA A CA 1
ATOM 1544 C C . ALA A 1 190 ? 8.300 -4.689 -43.230 1.00 45.88 190 ALA A C 1
ATOM 1546 O O . ALA A 1 190 ? 8.058 -5.737 -43.835 1.00 45.88 190 ALA A O 1
ATOM 1547 N N . ASP A 1 191 ? 7.703 -3.523 -43.471 1.00 38.09 191 ASP A N 1
ATOM 1548 C CA . ASP A 1 191 ? 7.130 -3.147 -44.768 1.00 38.09 191 ASP A CA 1
ATOM 1549 C C . ASP A 1 191 ? 8.227 -2.527 -45.650 1.00 38.09 191 ASP A C 1
ATOM 1551 O O . ASP A 1 191 ? 9.051 -1.742 -45.117 1.00 38.09 191 ASP A O 1
#

Secondary structure (DSSP, 8-state):
-PPPPPEEEEEETTTTEEEEEESS-S--EEEE-STTEEEEE-TTT--EEEEEEESHHHHHHHT------------HHHHHHHHTTS---------HHHHHHH-SSPEEE-SSTTEEEETTSGGG-EEETTS--BHHHHHHHHHTT--HHHHHHH-TTS-HHHHHHHHHHHHHSHHHHHHHHHHHS------

Sequence (191 aa):
MDKAKALNYHYDREEDILYVTLGDSDSALCIEQENGFLVRIDPESDEIVGFTVIDFSQRAADRVVTPVYAQFTLPQKELQRLREGREPYTVLEAEDAADQRFYKSKVERTEHPCIVKVEGVVGGEPIIYGTRTSVRAIVEWWKLGASPDEILEHLPHLRLGQIFDALSYYDTHRDEIEYHILRNKVTEVAD

Radius of gyration: 23.08 Å; chains: 1; bounding box: 35×44×77 Å

Foldseek 3Di:
DDPQWDWDWDQDPVQRKIKIFTHDDPDWDWDDPDDQKIWTAHPVPRHTGIIMHGNNVVCVVVVDDDDDDDDDDDDVVLVVCVVVPVDRDDPDPVPPVVVCVQAVFDWADDPQRQWIFTPPQLNRAIAGPPDSHHLLVLVVCVVVVDDLVSSCVVVVVDDSSSSVSSVVVCVVVVVRSVVVNVVPPPPPPDD